Protein AF-A0A7S2PHL8-F1 (afdb_monomer)

Radius of gyration: 80.92 Å; Cα contacts (8 Å, |Δi|>4): 5; chains: 1; bounding box: 149×83×245 Å

Sequence (312 aa):
MTDTSSVRSNSNHSNCSSIRSNGSSKYRRVSSKSSVDESLFGTKKRPSRPNKVKEKPKPSCDPPTKSPPSITTSQLQRIKESALAPVMRNCDEDGNNSTNTKQQHHHHHNVDKVAQARKAHMKQLEIEDIERQRKLGTQSDQAKLDRIRQEAQRQIDENADIVKLLQSCSERASTFAIRDLQLKDKAERERREKDYERTMILSMEINRLQELEAREAEDTKRMQKMINDRKVIEKQIDERAEARLLQEEARDQENREMLERIRMYQLQDEEKARKKKEIAERAREEIIRENEAHIASKKERKLLEKKEDEMM

InterPro domains:
  IPR033253 Cilia- and flagella-associated protein 45 [PTHR15504] (7-312)
  IPR043597 Trichohyalin-plectin-homology domain [PF13868] (156-311)

pLDDT: mean 77.2, std 21.2,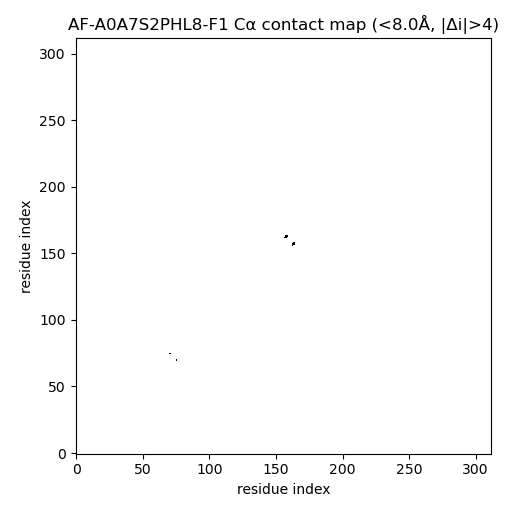 range [32.59, 98.44]

Solvent-accessible surface area (backbone atoms only — not comparable to full-atom values): 19080 Å² total; per-residue (Å²): 137,88,87,82,91,78,90,77,88,84,88,82,83,87,83,90,79,89,77,87,84,82,90,78,91,75,76,81,84,78,77,96,76,80,89,69,74,62,85,81,60,86,72,90,74,82,83,78,87,82,91,80,90,84,86,90,82,89,84,88,89,78,82,89,80,82,74,80,91,77,83,50,74,69,58,55,50,50,54,56,56,66,70,66,69,80,90,81,80,88,84,87,86,80,80,88,81,87,90,74,67,71,66,55,54,56,49,50,53,51,51,49,50,52,51,48,51,50,51,51,50,52,50,50,52,50,51,52,50,53,50,48,51,52,50,55,55,50,50,56,51,48,55,49,51,51,49,52,50,52,51,52,48,49,52,55,54,55,66,34,68,70,44,48,51,50,48,54,50,50,53,49,52,50,52,50,54,52,48,54,49,51,51,50,53,49,53,52,51,54,49,53,49,53,53,50,52,51,54,50,54,50,52,52,49,51,53,51,50,52,52,49,53,53,50,52,54,50,50,51,52,53,51,51,49,52,53,52,53,49,53,52,52,51,51,54,51,50,54,54,49,54,53,49,50,54,51,50,54,50,51,51,50,53,52,50,54,50,51,51,52,51,52,52,49,52,52,52,50,50,51,52,50,49,52,51,48,53,52,52,48,52,52,49,53,49,52,51,50,52,50,51,50,50,51,48,53,52,51,51,51,51,53,49,53,51,55,55,61,75,73,109

Structure (mmCIF, N/CA/C/O backbone):
data_AF-A0A7S2PHL8-F1
#
_entry.id   AF-A0A7S2PHL8-F1
#
loop_
_atom_site.group_PDB
_atom_site.id
_atom_site.type_symbol
_atom_site.label_atom_id
_atom_site.label_alt_id
_atom_site.label_comp_id
_atom_site.label_asym_id
_atom_site.label_entity_id
_atom_site.label_seq_id
_atom_site.pdbx_PDB_ins_code
_atom_site.Cartn_x
_atom_site.Cartn_y
_atom_site.Cartn_z
_atom_site.occupancy
_atom_site.B_iso_or_equiv
_atom_site.auth_seq_id
_atom_site.auth_comp_id
_atom_site.auth_asym_id
_atom_site.auth_atom_id
_atom_site.pdbx_PDB_model_num
ATOM 1 N N . MET A 1 1 ? 64.204 -6.633 -30.750 1.00 42.59 1 MET A N 1
ATOM 2 C CA . MET A 1 1 ? 63.985 -5.343 -30.066 1.00 42.59 1 MET A CA 1
ATOM 3 C C . MET A 1 1 ? 62.482 -5.103 -30.096 1.00 42.59 1 MET A C 1
ATOM 5 O O . MET A 1 1 ? 61.971 -4.720 -31.133 1.00 42.59 1 MET A O 1
ATOM 9 N N . THR A 1 2 ? 61.741 -5.846 -29.269 1.00 41.03 2 THR A N 1
ATOM 10 C CA . THR A 1 2 ? 61.177 -5.396 -27.975 1.00 41.03 2 THR A CA 1
ATOM 11 C C . THR A 1 2 ? 60.257 -4.193 -28.147 1.00 41.03 2 THR A C 1
ATOM 13 O O . THR A 1 2 ? 60.743 -3.075 -28.228 1.00 41.03 2 THR A O 1
ATOM 16 N N . ASP A 1 3 ? 58.948 -4.447 -28.234 1.00 41.97 3 ASP A N 1
ATOM 17 C CA . ASP A 1 3 ? 58.022 -4.025 -27.179 1.00 41.97 3 ASP A CA 1
ATOM 18 C C . ASP A 1 3 ? 56.660 -4.717 -27.333 1.00 41.97 3 ASP A C 1
ATOM 20 O O . ASP A 1 3 ? 55.941 -4.562 -28.316 1.00 41.97 3 ASP A O 1
ATOM 24 N N . THR A 1 4 ? 56.335 -5.533 -26.331 1.00 49.81 4 THR A N 1
ATOM 25 C CA . THR A 1 4 ? 55.048 -6.203 -26.130 1.00 49.81 4 THR A CA 1
ATOM 26 C C . THR A 1 4 ? 54.425 -5.623 -24.864 1.00 49.81 4 THR A C 1
ATOM 28 O O . THR A 1 4 ? 54.867 -5.946 -23.759 1.00 49.81 4 THR A O 1
ATOM 31 N N . SER A 1 5 ? 53.410 -4.769 -24.993 1.00 51.78 5 SER A N 1
ATOM 32 C CA . SER A 1 5 ? 52.632 -4.264 -23.857 1.00 51.78 5 SER A CA 1
ATOM 33 C C . SER A 1 5 ? 51.495 -5.233 -23.528 1.00 51.78 5 SER A C 1
ATOM 35 O O . SER A 1 5 ? 50.513 -5.393 -24.248 1.00 51.78 5 SER A O 1
ATOM 37 N N . SER A 1 6 ? 51.715 -5.931 -22.418 1.00 54.62 6 SER A N 1
ATOM 38 C CA . SER A 1 6 ? 50.907 -7.002 -21.853 1.00 54.62 6 SER A CA 1
ATOM 39 C C . SER A 1 6 ? 49.720 -6.465 -21.049 1.00 54.62 6 SER A C 1
ATOM 41 O O . SER A 1 6 ? 49.856 -5.563 -20.222 1.00 54.62 6 SER A O 1
ATOM 43 N N . VAL A 1 7 ? 48.561 -7.077 -21.285 1.00 51.34 7 VAL A N 1
ATOM 44 C CA . VAL A 1 7 ? 47.322 -6.970 -20.509 1.00 51.34 7 VAL A CA 1
ATOM 45 C C . VAL A 1 7 ? 47.536 -7.591 -19.125 1.00 51.34 7 VAL A C 1
ATOM 47 O O . VAL A 1 7 ? 47.940 -8.749 -19.025 1.00 51.34 7 VAL A O 1
ATOM 50 N N . ARG A 1 8 ? 47.206 -6.868 -18.047 1.00 48.59 8 ARG A N 1
ATOM 51 C CA . ARG A 1 8 ? 47.050 -7.459 -16.708 1.00 48.59 8 ARG A CA 1
ATOM 52 C C . ARG A 1 8 ? 45.800 -6.957 -15.998 1.00 48.59 8 ARG A C 1
ATOM 54 O O . ARG A 1 8 ? 45.753 -5.860 -15.454 1.00 48.59 8 ARG A O 1
ATOM 61 N N . SER A 1 9 ? 44.818 -7.845 -15.980 1.00 47.53 9 SER A N 1
ATOM 62 C CA . SER A 1 9 ? 43.764 -7.979 -14.982 1.00 47.53 9 SER A CA 1
ATOM 63 C C . SER A 1 9 ? 44.384 -8.234 -13.604 1.00 47.53 9 SER A C 1
ATOM 65 O O . SER A 1 9 ? 45.322 -9.023 -13.504 1.00 47.53 9 SER A O 1
ATOM 67 N N . ASN A 1 10 ? 43.840 -7.640 -12.539 1.00 48.12 10 ASN A N 1
ATOM 68 C CA . ASN A 1 10 ? 44.049 -8.155 -11.186 1.00 48.12 10 ASN A CA 1
ATOM 69 C C . ASN A 1 10 ? 42.832 -7.872 -10.295 1.00 48.12 10 ASN A C 1
ATOM 71 O O . ASN A 1 10 ? 42.581 -6.750 -9.866 1.00 48.12 10 ASN A O 1
ATOM 75 N N . SER A 1 11 ? 42.092 -8.942 -10.027 1.00 45.78 11 SER A N 1
ATOM 76 C CA . SER A 1 11 ? 41.156 -9.116 -8.922 1.00 45.78 11 SER A CA 1
ATOM 77 C C . SER A 1 11 ? 41.882 -9.798 -7.758 1.00 45.78 11 SER A C 1
ATOM 79 O O . SER A 1 11 ? 42.581 -10.776 -8.014 1.00 45.78 11 SER A O 1
ATOM 81 N N . ASN A 1 12 ? 41.693 -9.326 -6.517 1.00 45.81 12 ASN A N 1
ATOM 82 C CA . ASN A 1 12 ? 41.564 -10.101 -5.259 1.00 45.81 12 ASN A CA 1
ATOM 83 C C . ASN A 1 12 ? 41.768 -9.179 -4.042 1.00 45.81 12 ASN A C 1
ATOM 85 O O . ASN A 1 12 ? 42.747 -8.448 -3.968 1.00 45.81 12 ASN A O 1
ATOM 89 N N . HIS A 1 13 ? 40.729 -8.981 -3.229 1.00 39.44 13 HIS A N 1
ATOM 90 C CA . HIS A 1 13 ? 40.349 -9.761 -2.035 1.00 39.44 13 HIS A CA 1
ATOM 91 C C . HIS A 1 13 ? 41.183 -9.446 -0.781 1.00 39.44 13 HIS A C 1
ATOM 93 O O . HIS A 1 13 ? 42.359 -9.771 -0.690 1.00 39.44 13 HIS A O 1
ATOM 99 N N . SER A 1 14 ? 40.466 -8.868 0.194 1.00 45.94 14 SER A N 1
ATOM 100 C CA . SER A 1 14 ? 40.566 -9.051 1.649 1.00 45.94 14 SER A CA 1
ATOM 101 C C . SER A 1 14 ? 41.938 -8.971 2.321 1.00 45.94 14 SER A C 1
ATOM 103 O O . SER A 1 14 ? 42.706 -9.925 2.289 1.00 45.94 14 SER A O 1
ATOM 105 N N . ASN A 1 15 ? 42.125 -7.928 3.138 1.00 41.12 15 ASN A N 1
ATOM 106 C CA . ASN A 1 15 ? 42.869 -8.075 4.384 1.00 41.12 15 ASN A CA 1
ATOM 107 C C . ASN A 1 15 ? 42.105 -7.466 5.564 1.00 41.12 15 ASN A C 1
ATOM 109 O O . ASN A 1 15 ? 41.879 -6.263 5.662 1.00 41.12 15 ASN A O 1
ATOM 113 N N . CYS A 1 16 ? 41.706 -8.388 6.435 1.00 41.44 16 CYS A N 1
ATOM 114 C CA . CYS A 1 16 ? 41.329 -8.224 7.824 1.00 41.44 16 CYS A CA 1
ATOM 115 C C . CYS A 1 16 ? 42.520 -7.664 8.614 1.00 41.44 16 CYS A C 1
ATOM 117 O O . CYS A 1 16 ? 43.605 -8.245 8.592 1.00 41.44 16 CYS A O 1
ATOM 119 N N . SER A 1 17 ? 42.310 -6.581 9.359 1.00 44.03 17 SER A N 1
ATOM 120 C CA . SER A 1 17 ? 43.171 -6.218 10.480 1.00 44.03 17 SER A CA 1
ATOM 121 C C . SER A 1 17 ? 42.312 -5.914 11.703 1.00 44.03 17 SER A C 1
ATOM 123 O O . SER A 1 17 ? 41.439 -5.048 11.722 1.00 44.03 17 SER A O 1
ATOM 125 N N . SER A 1 18 ? 42.547 -6.725 12.728 1.00 46.31 18 SER A N 1
ATOM 126 C CA . SER A 1 18 ? 41.959 -6.643 14.051 1.00 46.31 18 SER A CA 1
ATOM 127 C C . SER A 1 18 ? 42.526 -5.460 14.832 1.00 46.31 18 SER A C 1
ATOM 129 O O . SER A 1 18 ? 43.743 -5.370 14.995 1.00 46.31 18 SER A O 1
ATOM 131 N N . ILE A 1 19 ? 41.659 -4.649 15.439 1.00 50.59 19 ILE A N 1
ATOM 132 C CA . ILE A 1 19 ? 42.005 -3.845 16.616 1.00 50.59 19 ILE A CA 1
ATOM 133 C C . ILE A 1 19 ? 40.914 -4.064 17.674 1.00 50.59 19 ILE A C 1
ATOM 135 O O . ILE A 1 19 ? 39.796 -3.565 17.573 1.00 50.59 19 ILE A O 1
ATOM 139 N N . ARG A 1 20 ? 41.261 -4.864 18.690 1.00 45.41 20 ARG A N 1
ATOM 140 C CA . ARG A 1 20 ? 40.745 -4.747 20.069 1.00 45.41 20 ARG A CA 1
ATOM 141 C C . ARG A 1 20 ? 41.306 -3.414 20.610 1.00 45.41 20 ARG A C 1
ATOM 143 O O . ARG A 1 20 ? 42.445 -3.109 20.291 1.00 45.41 20 ARG A O 1
ATOM 150 N N . SER A 1 21 ? 40.644 -2.563 21.387 1.00 46.38 21 SER A N 1
ATOM 151 C CA . SER A 1 21 ? 39.840 -2.792 22.589 1.00 46.38 21 SER A CA 1
ATOM 152 C C . SER A 1 21 ? 39.263 -1.445 23.092 1.00 46.38 21 SER A C 1
ATOM 154 O O . SER A 1 21 ? 39.658 -0.379 22.631 1.00 46.38 21 SER A O 1
ATOM 156 N N . ASN A 1 22 ? 38.406 -1.535 24.118 1.00 41.28 22 ASN A N 1
ATOM 157 C CA . ASN A 1 22 ? 37.991 -0.495 25.075 1.00 41.28 22 ASN A CA 1
ATOM 158 C C . ASN A 1 22 ? 36.754 0.360 24.747 1.00 41.28 22 ASN A C 1
ATOM 160 O O . ASN A 1 22 ? 36.828 1.469 24.240 1.00 41.28 22 ASN A O 1
ATOM 164 N N . GLY A 1 23 ? 35.609 -0.138 25.227 1.00 44.12 23 GLY A N 1
ATOM 165 C CA . GLY A 1 23 ? 34.907 0.520 26.333 1.00 44.12 23 GLY A CA 1
ATOM 166 C C . GLY A 1 23 ? 34.240 1.864 26.046 1.00 44.12 23 GLY A C 1
ATOM 167 O O . GLY A 1 23 ? 34.872 2.906 26.136 1.00 44.12 23 GLY A O 1
ATOM 168 N N . SER A 1 24 ? 32.921 1.824 25.854 1.00 52.22 24 SER A N 1
ATOM 169 C CA . SER A 1 24 ? 31.923 2.761 26.405 1.00 52.22 24 SER A CA 1
ATOM 170 C C . SER A 1 24 ? 30.734 2.804 25.453 1.00 52.22 24 SER A C 1
ATOM 172 O O . SER A 1 24 ? 30.706 3.532 24.462 1.00 52.22 24 SER A O 1
ATOM 174 N N . SER A 1 25 ? 29.741 1.979 25.772 1.00 51.03 25 SER A N 1
ATOM 175 C CA . SER A 1 25 ? 28.408 1.990 25.181 1.00 51.03 25 SER A CA 1
ATOM 176 C C . SER A 1 25 ? 27.728 3.341 25.447 1.00 51.03 25 SER A C 1
ATOM 178 O O . SER A 1 25 ? 26.965 3.492 26.401 1.00 51.03 25 SER A O 1
ATOM 180 N N . LYS A 1 26 ? 28.005 4.343 24.609 1.00 49.53 26 LYS A N 1
ATOM 181 C CA . LYS A 1 26 ? 27.254 5.602 24.562 1.00 49.53 26 LYS A CA 1
ATOM 182 C C . LYS A 1 26 ? 26.027 5.410 23.678 1.00 49.53 26 LYS A C 1
ATOM 184 O O . LYS A 1 26 ? 26.041 5.731 22.493 1.00 49.53 26 LYS A O 1
ATOM 189 N N . TYR A 1 27 ? 24.947 4.910 24.274 1.00 57.25 27 TYR A N 1
ATOM 190 C CA . TYR A 1 27 ? 23.620 5.096 23.697 1.00 57.25 27 TYR A CA 1
ATOM 191 C C . TYR A 1 27 ? 23.355 6.597 23.555 1.00 57.25 27 TYR A C 1
ATOM 193 O O . TYR A 1 27 ? 23.462 7.368 24.512 1.00 57.25 27 TYR A O 1
ATOM 201 N N . ARG A 1 28 ? 23.025 7.011 22.331 1.00 54.47 28 ARG A N 1
ATOM 202 C CA . ARG A 1 28 ? 22.562 8.359 22.008 1.00 54.47 28 ARG A CA 1
ATOM 203 C C . ARG A 1 28 ? 21.251 8.590 22.761 1.00 54.47 28 ARG A C 1
ATOM 205 O O . ARG A 1 28 ? 20.246 7.952 22.473 1.00 54.47 28 ARG A O 1
ATOM 212 N N . ARG A 1 29 ? 21.276 9.473 23.759 1.00 57.59 29 ARG A N 1
ATOM 213 C CA . ARG A 1 29 ? 20.113 9.839 24.575 1.00 57.59 29 ARG A CA 1
ATOM 214 C C . ARG A 1 29 ? 19.139 10.642 23.707 1.00 57.59 29 ARG A C 1
ATOM 216 O O . ARG A 1 29 ? 19.362 11.825 23.463 1.00 57.59 29 ARG A O 1
ATOM 223 N N . VAL A 1 30 ? 18.096 9.993 23.196 1.00 54.03 30 VAL A N 1
ATOM 224 C CA . VAL A 1 30 ? 17.038 10.649 22.419 1.00 54.03 30 VAL A CA 1
ATOM 225 C C . VAL A 1 30 ? 15.982 11.161 23.401 1.00 54.03 30 VAL A C 1
ATOM 227 O O . VAL A 1 30 ? 15.203 10.382 23.933 1.00 54.03 30 VAL A O 1
ATOM 230 N N . SER A 1 31 ? 15.976 12.475 23.642 1.00 54.25 31 SER A N 1
ATOM 231 C CA . SER A 1 31 ? 14.964 13.239 24.398 1.00 54.25 31 SER A CA 1
ATOM 232 C C . SER A 1 31 ? 14.830 12.946 25.910 1.00 54.25 31 SER A C 1
ATOM 234 O O . SER A 1 31 ? 14.692 11.816 26.359 1.00 54.25 31 SER A O 1
ATOM 236 N N . SER A 1 32 ? 14.857 14.001 26.732 1.00 54.91 32 SER A N 1
ATOM 237 C CA . SER A 1 32 ? 14.669 13.954 28.196 1.00 54.91 32 SER A CA 1
ATOM 238 C C . SER A 1 32 ? 13.283 14.433 28.645 1.00 54.91 32 SER A C 1
ATOM 240 O O . SER A 1 32 ? 13.102 14.813 29.800 1.00 54.91 32 SER A O 1
ATOM 242 N N . LYS A 1 33 ? 12.306 14.463 27.734 1.00 56.94 33 LYS A N 1
ATOM 243 C CA . LYS A 1 33 ? 10.944 14.934 28.006 1.00 56.94 33 LYS A CA 1
ATOM 244 C C . LYS A 1 33 ? 9.931 13.987 27.373 1.00 56.94 33 LYS A C 1
ATOM 246 O O . LYS A 1 33 ? 9.331 14.298 26.354 1.00 56.94 33 LYS A O 1
ATOM 251 N N . SER A 1 34 ? 9.760 12.820 27.981 1.00 54.62 34 SER A N 1
ATOM 252 C CA . SER A 1 34 ? 8.577 11.996 27.766 1.00 54.62 34 SER A CA 1
ATOM 253 C C . SER A 1 34 ? 7.469 12.530 28.679 1.00 54.62 34 SER A C 1
ATOM 255 O O . SER A 1 34 ? 7.474 12.249 29.877 1.00 54.62 34 SER A O 1
ATOM 257 N N . SER A 1 35 ? 6.543 13.337 28.152 1.00 55.69 35 SER A N 1
ATOM 258 C CA . SER A 1 35 ? 5.272 13.588 28.841 1.00 55.69 35 SER A CA 1
ATOM 259 C C . SER A 1 35 ? 4.396 12.351 28.656 1.00 55.69 35 SER A C 1
ATOM 261 O O . SER A 1 35 ? 3.590 12.269 27.732 1.00 55.69 35 SER A O 1
ATOM 263 N N . VAL A 1 36 ? 4.633 11.346 29.490 1.00 59.94 36 VAL A N 1
ATOM 264 C CA . VAL A 1 36 ? 3.709 10.227 29.653 1.00 59.94 36 VAL A CA 1
ATOM 265 C C . VAL A 1 36 ? 2.717 10.659 30.723 1.00 59.94 36 VAL A C 1
ATOM 267 O O . VAL A 1 36 ? 3.117 11.053 31.817 1.00 59.94 36 VAL A O 1
ATOM 270 N N . ASP A 1 37 ? 1.437 10.655 30.373 1.00 52.75 37 ASP A N 1
ATOM 271 C CA . ASP A 1 37 ? 0.344 10.937 31.294 1.00 52.75 37 ASP A CA 1
ATOM 272 C C . ASP A 1 37 ? 0.232 9.790 32.312 1.00 52.75 37 ASP A C 1
ATOM 274 O O . ASP A 1 37 ? -0.317 8.723 32.030 1.00 52.75 37 ASP A O 1
ATOM 278 N N . GLU A 1 38 ? 0.805 9.988 33.502 1.00 62.25 38 GLU A N 1
ATOM 279 C CA . GLU A 1 38 ? 0.728 9.024 34.607 1.00 62.25 38 GLU A CA 1
ATOM 280 C C . GLU A 1 38 ? -0.665 8.967 35.266 1.00 62.25 38 GLU A C 1
ATOM 282 O O . GLU A 1 38 ? -0.876 8.165 36.176 1.00 62.25 38 GLU A O 1
ATOM 287 N N . SER A 1 39 ? -1.652 9.740 34.790 1.00 63.06 39 SER A N 1
ATOM 288 C CA . SER A 1 39 ? -3.046 9.626 35.245 1.00 63.06 39 SER A CA 1
ATOM 289 C C . SER A 1 39 ? -3.681 8.281 34.847 1.00 63.06 39 SER A C 1
ATOM 291 O O . SER A 1 39 ? -4.655 7.842 35.460 1.00 63.06 39 SER A O 1
ATOM 293 N N . LEU A 1 40 ? -3.096 7.571 33.870 1.00 57.56 40 LEU A N 1
ATOM 294 C CA . LEU A 1 40 ? -3.613 6.291 33.371 1.00 57.56 40 LEU A CA 1
ATOM 295 C C . LEU A 1 40 ? -3.136 5.062 34.170 1.00 57.56 40 LEU A C 1
ATOM 297 O O . LEU A 1 40 ? -3.778 4.014 34.134 1.00 57.56 40 LEU A O 1
ATOM 301 N N . PHE A 1 41 ? -2.041 5.177 34.929 1.00 56.53 41 PHE A N 1
ATOM 302 C CA . PHE A 1 41 ? -1.483 4.082 35.727 1.00 56.53 41 PHE A CA 1
ATOM 303 C C . PHE A 1 41 ? -1.436 4.495 37.193 1.00 56.53 41 PHE A C 1
ATOM 305 O O . PHE A 1 41 ? -0.422 4.965 37.701 1.00 56.53 41 PHE A O 1
ATOM 312 N N . GLY A 1 42 ? -2.574 4.332 37.870 1.00 57.88 42 GLY A N 1
ATOM 313 C CA . GLY A 1 42 ? -2.785 4.749 39.252 1.00 57.88 42 GLY A CA 1
ATOM 314 C C . GLY A 1 42 ? -1.704 4.257 40.218 1.00 57.88 42 GLY A C 1
ATOM 315 O O . GLY A 1 42 ? -1.810 3.173 40.790 1.00 57.88 42 GLY A O 1
ATOM 316 N N . THR A 1 43 ? -0.705 5.100 40.482 1.00 48.56 43 THR A N 1
ATOM 317 C CA . THR A 1 43 ? 0.242 4.909 41.580 1.00 48.56 43 THR A CA 1
ATOM 318 C C . THR A 1 43 ? -0.087 5.891 42.702 1.00 48.56 43 THR A C 1
ATOM 320 O O . THR A 1 43 ? 0.169 7.091 42.654 1.00 48.56 43 THR A O 1
ATOM 323 N N . LYS A 1 44 ? -0.711 5.363 43.760 1.00 54.78 44 LYS A N 1
ATOM 324 C CA . LYS A 1 44 ? -0.994 6.097 44.997 1.00 54.78 44 LYS A CA 1
ATOM 325 C C . LYS A 1 44 ? 0.319 6.365 45.738 1.00 54.78 44 LYS A C 1
ATOM 327 O O . LYS A 1 44 ? 0.742 5.550 46.557 1.00 54.78 44 LYS A O 1
ATOM 332 N N . LYS A 1 45 ? 0.960 7.510 45.497 1.00 49.06 45 LYS A N 1
ATOM 333 C CA . LYS A 1 45 ? 2.013 8.023 46.388 1.00 49.06 45 LYS A CA 1
ATOM 334 C C . LYS A 1 45 ? 1.406 8.990 47.405 1.00 49.06 45 LYS A C 1
ATOM 336 O O . LYS A 1 45 ? 0.882 10.042 47.059 1.00 49.06 45 LYS A O 1
ATOM 341 N N . ARG A 1 46 ? 1.468 8.593 48.682 1.00 57.22 46 ARG A N 1
ATOM 342 C CA . ARG A 1 46 ? 1.147 9.422 49.856 1.00 57.22 46 ARG A CA 1
ATOM 343 C C . ARG A 1 46 ? 1.992 10.706 49.840 1.00 57.22 46 ARG A C 1
ATOM 345 O O . ARG A 1 46 ? 3.213 10.588 49.743 1.00 57.22 46 ARG A O 1
ATOM 352 N N . PRO A 1 47 ? 1.409 11.900 50.028 1.00 49.62 47 PRO A N 1
ATOM 353 C CA . PRO A 1 47 ? 2.205 13.100 50.234 1.00 49.62 47 PRO A CA 1
ATOM 354 C C . PRO A 1 47 ? 2.680 13.197 51.690 1.00 49.62 47 PRO A C 1
ATOM 356 O O . PRO A 1 47 ? 1.890 13.186 52.638 1.00 49.62 47 PRO A O 1
ATOM 359 N N . SER A 1 48 ? 3.998 13.303 51.857 1.00 46.38 48 SER A N 1
ATOM 360 C CA . SER A 1 48 ? 4.644 13.754 53.087 1.00 46.38 48 SER A CA 1
ATOM 361 C C . SER A 1 48 ? 4.387 15.248 53.298 1.00 46.38 48 SER A C 1
ATOM 363 O O . SER A 1 48 ? 4.527 16.048 52.374 1.00 46.38 48 SER A O 1
ATOM 365 N N . ARG A 1 49 ? 4.046 15.615 54.535 1.00 51.03 49 ARG A N 1
ATOM 366 C CA . ARG A 1 49 ? 3.879 16.996 55.014 1.00 51.03 49 ARG A CA 1
ATOM 367 C C . ARG A 1 49 ? 5.092 17.887 54.706 1.00 51.03 49 ARG A C 1
ATOM 369 O O . ARG A 1 49 ? 6.224 17.421 54.824 1.00 51.03 49 ARG A O 1
ATOM 376 N N . PRO A 1 50 ? 4.856 19.199 54.543 1.00 50.53 50 PRO A N 1
ATOM 377 C CA . PRO A 1 50 ? 5.674 20.157 55.284 1.00 50.53 50 PRO A CA 1
ATOM 378 C C . PRO A 1 50 ? 4.848 21.250 55.987 1.00 50.53 50 PRO A C 1
ATOM 380 O O . PRO A 1 50 ? 3.879 21.786 55.456 1.00 50.53 50 PRO A O 1
ATOM 383 N N . ASN A 1 51 ? 5.279 21.592 57.204 1.00 48.56 51 ASN A N 1
ATOM 384 C CA . ASN A 1 51 ? 4.838 22.758 57.974 1.00 48.56 51 ASN A CA 1
ATOM 385 C C . ASN A 1 51 ? 5.523 24.034 57.450 1.00 48.56 51 ASN A C 1
ATOM 387 O O . ASN A 1 51 ? 6.752 24.080 57.465 1.00 48.56 51 ASN A O 1
ATOM 391 N N . LYS A 1 52 ? 4.763 25.101 57.146 1.00 44.91 52 LYS A N 1
ATOM 392 C CA . LYS A 1 52 ? 5.057 26.472 57.625 1.00 44.91 52 LYS A CA 1
ATOM 393 C C . LYS A 1 52 ? 3.932 27.482 57.328 1.00 44.91 52 LYS A C 1
ATOM 395 O O . LYS A 1 52 ? 3.624 27.796 56.189 1.00 44.91 52 LYS A O 1
ATOM 400 N N . VAL A 1 53 ? 3.379 27.974 58.435 1.00 47.97 53 VAL A N 1
ATOM 401 C CA . VAL A 1 53 ? 2.728 29.258 58.758 1.00 47.97 53 VAL A CA 1
ATOM 402 C C . VAL A 1 53 ? 2.842 30.402 57.727 1.00 47.97 53 VAL A C 1
ATOM 404 O O . VAL A 1 53 ? 3.956 30.836 57.437 1.00 47.97 53 VAL A O 1
ATOM 407 N N . LYS A 1 54 ? 1.691 30.986 57.331 1.00 42.84 54 LYS A N 1
ATOM 408 C CA . LYS A 1 54 ? 1.385 32.442 57.383 1.00 42.84 54 LYS A CA 1
ATOM 409 C C . LYS A 1 54 ? -0.093 32.768 57.043 1.00 42.84 54 LYS A C 1
ATOM 411 O O . LYS A 1 54 ? -0.576 32.508 55.953 1.00 42.84 54 LYS A O 1
ATOM 416 N N . GLU A 1 55 ? -0.759 33.295 58.068 1.00 40.00 55 GLU A N 1
ATOM 417 C CA . GLU A 1 55 ? -1.913 34.209 58.216 1.00 40.00 55 GLU A CA 1
ATOM 418 C C . GLU A 1 55 ? -2.856 34.660 57.056 1.00 40.00 55 GLU A C 1
ATOM 420 O O . GLU A 1 55 ? -2.433 35.356 56.142 1.00 40.00 55 GLU A O 1
ATOM 425 N N . LYS A 1 56 ? -4.174 34.461 57.335 1.00 41.84 56 LYS A N 1
ATOM 426 C CA . LYS A 1 56 ? -5.401 35.312 57.135 1.00 41.84 56 LYS A CA 1
ATOM 427 C C . LYS A 1 56 ? -6.040 35.468 55.720 1.00 41.84 56 LYS A C 1
ATOM 429 O O . LYS A 1 56 ? -5.317 35.485 54.738 1.00 41.84 56 LYS A O 1
ATOM 434 N N . PRO A 1 57 ? -7.361 35.795 55.596 1.00 46.31 57 PRO A N 1
ATOM 435 C CA . PRO A 1 57 ? -8.557 35.223 56.261 1.00 46.31 57 PRO A CA 1
ATOM 436 C C . PRO A 1 57 ? -9.811 35.005 55.335 1.00 46.31 57 PRO A C 1
ATOM 438 O O . PRO A 1 57 ? -10.063 35.818 54.459 1.00 46.31 57 PRO A O 1
ATOM 441 N N . LYS A 1 58 ? -10.683 34.027 55.692 1.00 40.56 58 LYS A N 1
ATOM 442 C CA . LYS A 1 58 ? -12.176 33.942 55.497 1.00 40.56 58 LYS A CA 1
ATOM 443 C C . LYS A 1 58 ? -12.759 33.840 54.050 1.00 40.56 58 LYS A C 1
ATOM 445 O O . LYS A 1 58 ? -12.122 34.343 53.138 1.00 40.56 58 LYS A O 1
ATOM 450 N N . PRO A 1 59 ? -13.955 33.220 53.807 1.00 43.03 59 PRO A N 1
ATOM 451 C CA . PRO A 1 59 ? -15.137 33.162 54.682 1.00 43.03 59 PRO A CA 1
ATOM 452 C C . PRO A 1 59 ? -15.822 31.796 54.927 1.00 43.03 59 PRO A C 1
ATOM 454 O O . PRO A 1 59 ? -15.797 30.863 54.135 1.00 43.03 59 PRO A O 1
ATOM 457 N N . SER A 1 60 ? -16.474 31.792 56.088 1.00 36.06 60 SER A N 1
ATOM 458 C CA . SER A 1 60 ? -17.500 30.920 56.672 1.00 36.06 60 SER A CA 1
ATOM 459 C C . SER A 1 60 ? -18.509 30.234 55.742 1.00 36.06 60 SER A C 1
ATOM 461 O O . SER A 1 60 ? -19.163 30.900 54.939 1.00 36.06 60 SER A O 1
ATOM 463 N N . CYS A 1 61 ? -18.798 28.966 56.048 1.00 38.50 61 CYS A N 1
ATOM 464 C CA . CYS A 1 61 ? -20.143 28.400 55.938 1.00 38.50 61 CYS A CA 1
ATOM 465 C C . CYS A 1 61 ? -20.304 27.256 56.956 1.00 38.50 61 CYS A C 1
ATOM 467 O O . CYS A 1 61 ? -20.005 26.112 56.647 1.00 38.50 61 CYS A O 1
ATOM 469 N N . ASP A 1 62 ? -20.754 27.590 58.167 1.00 42.22 62 ASP A N 1
ATOM 470 C CA . ASP A 1 62 ? -21.306 26.632 59.132 1.00 42.22 62 ASP A CA 1
ATOM 471 C C . ASP A 1 62 ? -22.655 27.176 59.646 1.00 42.22 62 ASP A C 1
ATOM 473 O O . ASP A 1 62 ? -22.814 28.397 59.772 1.00 42.22 62 ASP A O 1
ATOM 477 N N . PRO A 1 63 ? -23.648 26.303 59.896 1.00 51.12 63 PRO A N 1
ATOM 478 C CA . PRO A 1 63 ? -25.029 26.688 60.185 1.00 51.12 63 PRO A CA 1
ATOM 479 C C . PRO A 1 63 ? -25.216 27.270 61.601 1.00 51.12 63 PRO A C 1
ATOM 481 O O . PRO A 1 63 ? -24.493 26.904 62.529 1.00 51.12 63 PRO A O 1
ATOM 484 N N . PRO A 1 64 ? -26.217 28.148 61.815 1.00 48.00 64 PRO A N 1
ATOM 485 C CA . PRO A 1 64 ? -26.429 28.814 63.097 1.00 48.00 64 PRO A CA 1
ATOM 486 C C . PRO A 1 64 ? -27.042 27.867 64.140 1.00 48.00 64 PRO A C 1
ATOM 488 O O . PRO A 1 64 ? -28.250 27.626 64.156 1.00 48.00 64 PRO A O 1
ATOM 491 N N . THR A 1 65 ? -26.227 27.388 65.077 1.00 48.91 65 THR A N 1
ATOM 492 C CA . THR A 1 65 ? -26.702 26.829 66.347 1.00 48.91 65 THR A CA 1
ATOM 493 C C . THR A 1 65 ? -27.059 27.976 67.294 1.00 48.91 65 THR A C 1
ATOM 495 O O . THR A 1 65 ? -26.206 28.628 67.890 1.00 48.91 65 THR A O 1
ATOM 498 N N . LYS A 1 66 ? -28.359 28.259 67.421 1.00 53.97 66 LYS A N 1
ATOM 499 C CA . LYS A 1 66 ? -28.892 29.159 68.452 1.00 53.97 66 LYS A CA 1
ATOM 500 C C . LYS A 1 66 ? -28.690 28.504 69.822 1.00 53.97 66 LYS A C 1
ATOM 502 O O . LYS A 1 66 ? -29.367 27.528 70.136 1.00 53.97 66 LYS A O 1
ATOM 507 N N . SER A 1 67 ? -27.771 29.020 70.632 1.00 59.31 67 SER A N 1
ATOM 508 C CA . SER A 1 67 ? -27.707 28.691 72.058 1.00 59.31 67 SER A CA 1
ATOM 509 C C . SER A 1 67 ? -28.885 29.349 72.801 1.00 59.31 67 SER A C 1
ATOM 511 O O . SER A 1 67 ? -29.276 30.468 72.459 1.00 59.31 67 SER A O 1
ATOM 513 N N . PRO A 1 68 ? -29.498 28.672 73.792 1.00 63.25 68 PRO A N 1
ATOM 514 C CA . PRO A 1 68 ? -30.582 29.248 74.584 1.00 63.25 68 PRO A CA 1
ATOM 515 C C . PRO A 1 68 ? -30.066 30.403 75.465 1.00 63.25 68 PRO A C 1
ATOM 517 O O . PRO A 1 68 ? -28.912 30.372 75.897 1.00 63.25 68 PRO A O 1
ATOM 520 N N . PRO A 1 69 ? -30.893 31.424 75.756 1.00 62.16 69 PRO A N 1
ATOM 521 C CA . PRO A 1 69 ? -30.472 32.580 76.541 1.00 62.16 69 PRO A CA 1
ATOM 522 C C . PRO A 1 69 ? -30.172 32.177 77.993 1.00 62.16 69 PRO A C 1
ATOM 524 O O . PRO A 1 69 ? -31.077 31.859 78.761 1.00 62.16 69 PRO A O 1
ATOM 527 N N . SER A 1 70 ? -28.895 32.201 78.382 1.00 67.56 70 SER A N 1
ATOM 528 C CA . SER A 1 70 ? -28.469 32.014 79.772 1.00 67.56 70 SER A CA 1
ATOM 529 C C . SER A 1 70 ? -28.442 33.362 80.500 1.00 67.56 70 SER A C 1
ATOM 531 O O . SER A 1 70 ? -27.619 34.222 80.179 1.00 67.56 70 SER A O 1
ATOM 533 N N . ILE A 1 71 ? -29.326 33.548 81.482 1.00 73.69 71 ILE A N 1
ATOM 534 C CA . ILE A 1 71 ? -29.335 34.722 82.369 1.00 73.69 71 ILE A CA 1
ATOM 535 C C . ILE A 1 71 ? -28.142 34.613 83.326 1.00 73.69 71 ILE A C 1
ATOM 537 O O . ILE A 1 71 ? -27.994 33.618 84.034 1.00 73.69 71 ILE A O 1
ATOM 541 N N . THR A 1 72 ? -27.282 35.629 83.350 1.00 78.75 72 THR A N 1
ATOM 542 C CA . THR A 1 72 ? -26.132 35.689 84.262 1.00 78.75 72 THR A CA 1
ATOM 543 C C . THR A 1 72 ? -26.573 36.057 85.682 1.00 78.75 72 THR A C 1
ATOM 545 O O . THR A 1 72 ? -27.569 36.752 85.888 1.00 78.75 72 THR A O 1
ATOM 548 N N . THR A 1 73 ? -25.827 35.610 86.696 1.00 76.12 73 THR A N 1
ATOM 549 C CA . THR A 1 73 ? -26.147 35.833 88.122 1.00 76.12 73 THR A CA 1
ATOM 550 C C . THR A 1 73 ? -26.327 37.313 88.480 1.00 76.12 73 THR A C 1
ATOM 552 O O . THR A 1 73 ? -27.166 37.647 89.315 1.00 76.12 73 THR A O 1
ATOM 555 N N . SER A 1 74 ? -25.625 38.210 87.783 1.00 80.00 74 SER A N 1
ATOM 556 C CA . SER A 1 74 ? -25.754 39.664 87.929 1.00 80.00 74 SER A CA 1
ATOM 557 C C . SER A 1 74 ? -27.072 40.225 87.377 1.00 80.00 74 SER A C 1
ATOM 559 O O . SER A 1 74 ? -27.634 41.157 87.951 1.00 80.00 74 SER A O 1
ATOM 561 N N . GLN A 1 75 ? -27.616 39.651 86.299 1.00 76.56 75 GLN A N 1
ATOM 562 C CA . GLN A 1 75 ? -28.945 40.013 85.795 1.00 76.56 75 GLN A CA 1
ATOM 563 C C . GLN A 1 75 ? -30.047 39.524 86.738 1.00 76.56 75 GLN A C 1
ATOM 565 O O . GLN A 1 75 ? -31.033 40.225 86.949 1.00 76.56 75 GLN A O 1
ATOM 570 N N . LEU A 1 76 ? -29.849 38.363 87.364 1.00 77.31 76 LEU A N 1
ATOM 571 C CA . LEU A 1 76 ? -30.790 37.801 88.329 1.00 77.31 76 LEU A CA 1
ATOM 572 C C . LEU A 1 76 ? -30.845 38.635 89.623 1.00 77.31 76 LEU A C 1
ATOM 574 O O . LEU A 1 76 ? -31.931 38.880 90.145 1.00 77.31 76 LEU A O 1
ATOM 578 N N . GLN A 1 77 ? -29.704 39.152 90.094 1.00 77.62 77 GLN A N 1
ATOM 579 C CA . GLN A 1 77 ? -29.654 40.106 91.212 1.00 77.62 77 GLN A CA 1
ATOM 580 C C . GLN A 1 77 ? -30.309 41.448 90.869 1.00 77.62 77 GLN A C 1
ATOM 582 O O . GLN A 1 77 ? -31.128 41.926 91.648 1.00 77.62 77 GLN A O 1
ATOM 587 N N . ARG A 1 78 ? -30.068 41.997 89.669 1.00 77.88 78 ARG A N 1
ATOM 588 C CA . ARG A 1 78 ? -30.718 43.239 89.216 1.00 77.88 78 ARG A CA 1
ATOM 589 C C . ARG A 1 78 ? -32.244 43.122 89.178 1.00 77.88 78 ARG A C 1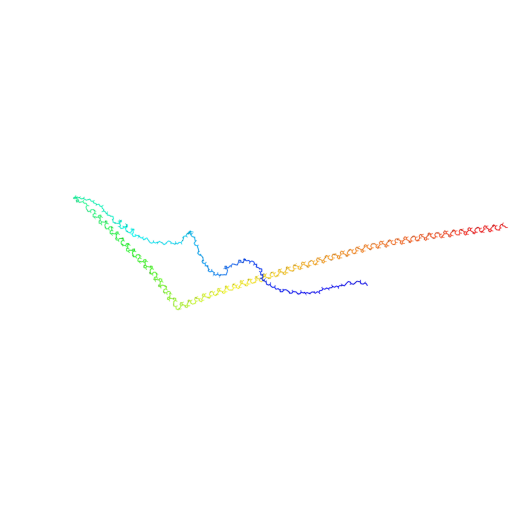
ATOM 591 O O . ARG A 1 78 ? -32.935 44.038 89.610 1.00 77.88 78 ARG A O 1
ATOM 598 N N . ILE A 1 79 ? -32.771 41.997 88.688 1.00 74.81 79 ILE A N 1
ATOM 599 C CA . ILE A 1 79 ? -34.222 41.748 88.648 1.00 74.81 79 ILE A CA 1
ATOM 600 C C . ILE A 1 79 ? -34.792 41.659 90.072 1.00 74.81 79 ILE A C 1
ATOM 602 O O . ILE A 1 79 ? -35.865 42.198 90.349 1.00 74.81 79 ILE A O 1
ATOM 606 N N . LYS A 1 80 ? -34.048 41.037 90.994 1.00 76.81 80 LYS A N 1
ATOM 607 C CA . LYS A 1 80 ? -34.437 40.889 92.401 1.00 76.81 80 LYS A CA 1
ATOM 608 C C . LYS A 1 80 ? -34.451 42.229 93.146 1.00 76.81 80 LYS A C 1
ATOM 610 O O . LYS A 1 80 ? -35.367 42.476 93.921 1.00 76.81 80 LYS A O 1
ATOM 615 N N . GLU A 1 81 ? -33.491 43.105 92.864 1.00 71.19 81 GLU A N 1
ATOM 616 C CA . GLU A 1 81 ? -33.429 44.470 93.403 1.00 71.19 81 GLU A CA 1
ATOM 617 C C . GLU A 1 81 ? -34.508 45.378 92.790 1.00 71.19 81 GLU A C 1
ATOM 619 O O . GLU A 1 81 ? -35.131 46.155 93.507 1.00 71.19 81 GLU A O 1
ATOM 624 N N . SER A 1 82 ? -34.826 45.226 91.497 1.00 66.00 82 SER A N 1
ATOM 625 C CA . SER A 1 82 ? -35.903 45.998 90.852 1.00 66.00 82 SER A CA 1
ATOM 626 C C . SER A 1 82 ? -37.317 45.594 91.288 1.00 66.00 82 SER A C 1
ATOM 628 O O . SER A 1 82 ? -38.244 46.388 91.162 1.00 66.00 82 SER A O 1
ATOM 630 N N . ALA A 1 83 ? -37.494 44.375 91.808 1.00 62.50 83 ALA A N 1
ATOM 631 C CA . ALA A 1 83 ? -38.774 43.898 92.336 1.00 62.50 83 ALA A CA 1
ATOM 632 C C . ALA A 1 83 ? -39.024 44.325 93.798 1.00 62.50 83 ALA A C 1
ATOM 634 O O . ALA A 1 83 ? -40.145 44.204 94.286 1.00 62.50 83 ALA A O 1
ATOM 635 N N . LEU A 1 84 ? -37.999 44.840 94.489 1.00 53.97 84 LEU A N 1
ATOM 636 C CA . LEU A 1 84 ? -38.052 45.326 95.872 1.00 53.97 84 LEU A CA 1
ATOM 637 C C . LEU A 1 84 ? -38.011 46.866 95.919 1.00 53.97 84 LEU A C 1
ATOM 639 O O . LEU A 1 84 ? -37.279 47.455 96.710 1.00 53.97 84 LEU A O 1
ATOM 643 N N . ALA A 1 85 ? -38.794 47.532 95.065 1.00 42.34 85 ALA A N 1
ATOM 644 C CA . ALA A 1 85 ? -39.017 48.974 95.154 1.00 42.34 85 ALA A CA 1
ATOM 645 C C . ALA A 1 85 ? -40.212 49.266 96.095 1.00 42.34 85 ALA A C 1
ATOM 647 O O . ALA A 1 85 ? -41.328 48.825 95.804 1.00 42.34 85 ALA A O 1
ATOM 648 N N . PRO A 1 86 ? -40.015 49.987 97.216 1.00 49.66 86 PRO A N 1
ATOM 649 C CA . PRO A 1 86 ? -41.059 50.244 98.206 1.00 49.66 86 PRO A CA 1
ATOM 650 C C . PRO A 1 86 ? -42.047 51.310 97.723 1.00 49.66 86 PRO A C 1
ATOM 652 O O . PRO A 1 86 ? -41.652 52.416 97.350 1.00 49.66 86 PRO A O 1
ATOM 655 N N . VAL A 1 87 ? -43.345 51.018 97.820 1.00 41.31 87 VAL A N 1
ATOM 656 C CA . VAL A 1 87 ? -44.397 52.043 97.831 1.00 41.31 87 VAL A CA 1
ATOM 657 C C . VAL A 1 87 ? -44.288 52.788 99.163 1.00 41.31 87 VAL A C 1
ATOM 659 O O . VAL A 1 87 ? -44.861 52.393 100.171 1.00 41.31 87 VAL A O 1
ATOM 662 N N . MET A 1 88 ? -43.484 53.848 99.166 1.00 41.03 88 MET A N 1
ATOM 663 C CA . MET A 1 88 ? -43.480 54.886 100.192 1.00 41.03 88 MET A CA 1
ATOM 664 C C . MET A 1 88 ? -44.550 55.922 99.842 1.00 41.03 88 MET A C 1
ATOM 666 O O . MET A 1 88 ? -44.425 56.602 98.824 1.00 41.03 88 MET A O 1
ATOM 670 N N . ARG A 1 89 ? -45.558 56.086 100.704 1.00 39.12 89 ARG A N 1
ATOM 671 C CA . ARG A 1 89 ? -46.212 57.379 100.956 1.00 39.12 89 ARG A CA 1
ATOM 672 C C . ARG A 1 89 ? -46.798 57.401 102.368 1.00 39.12 89 ARG A C 1
ATOM 674 O O . ARG A 1 89 ? -47.755 56.698 102.666 1.00 39.12 89 ARG A O 1
ATOM 681 N N . ASN A 1 90 ? -46.161 58.228 103.191 1.00 35.84 90 ASN A N 1
ATOM 682 C CA . ASN A 1 90 ? -46.636 58.767 104.462 1.00 35.84 90 ASN A CA 1
ATOM 683 C C . ASN A 1 90 ? -47.827 59.719 104.239 1.00 35.84 90 ASN A C 1
ATOM 685 O O . ASN A 1 90 ? -47.998 60.188 103.109 1.00 35.84 90 ASN A O 1
ATOM 689 N N . CYS A 1 91 ? -48.567 60.006 105.320 1.00 33.75 91 CYS A N 1
ATOM 690 C CA . CYS A 1 91 ? -49.195 61.283 105.738 1.00 33.75 91 CYS A CA 1
ATOM 691 C C . CYS A 1 91 ? -50.518 61.003 106.489 1.00 33.75 91 CYS A C 1
ATOM 693 O O . CYS A 1 91 ? -51.563 60.840 105.867 1.00 33.75 91 CYS A O 1
ATOM 695 N N . ASP A 1 92 ? -50.407 60.841 107.807 1.00 32.59 92 ASP A N 1
ATOM 696 C CA . ASP A 1 92 ? -51.013 61.668 108.863 1.00 32.59 92 ASP A CA 1
ATOM 697 C C . ASP A 1 92 ? -52.498 62.107 108.836 1.00 32.59 92 ASP A C 1
ATOM 699 O O . ASP A 1 92 ? -52.983 62.756 107.915 1.00 32.59 92 ASP A O 1
ATOM 703 N N . GLU A 1 93 ? -53.097 61.816 109.998 1.00 36.75 93 GLU A N 1
ATOM 704 C CA . GLU A 1 93 ? -54.091 62.529 110.820 1.00 36.75 93 GLU A CA 1
ATOM 705 C C . GLU A 1 93 ? -55.579 62.684 110.434 1.00 36.75 93 GLU A C 1
ATOM 707 O O . GLU A 1 93 ? -55.980 63.070 109.343 1.00 36.75 93 GLU A O 1
ATOM 712 N N . ASP A 1 94 ? -56.360 62.431 111.493 1.00 34.69 94 ASP A N 1
ATOM 713 C CA . ASP A 1 94 ? -57.672 62.948 111.866 1.00 34.69 94 ASP A CA 1
ATOM 714 C C . ASP A 1 94 ? -58.953 62.514 111.137 1.00 34.69 94 ASP A C 1
ATOM 716 O O . ASP A 1 94 ? -59.268 62.881 110.013 1.00 34.69 94 ASP A O 1
ATOM 720 N N . GLY A 1 95 ? -59.786 61.817 111.920 1.00 35.28 95 GLY A N 1
ATOM 721 C CA . GLY A 1 95 ? -61.099 6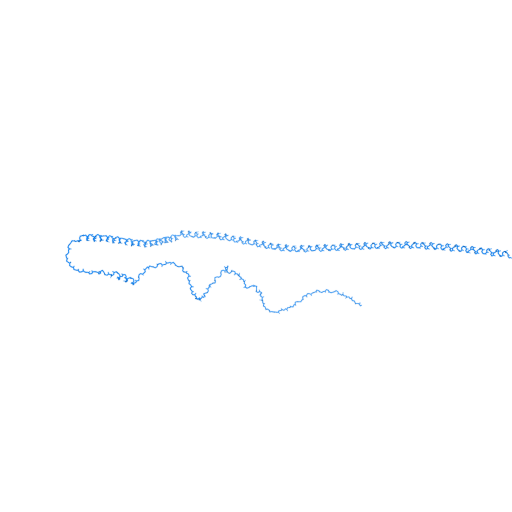2.343 112.294 1.00 35.28 95 GLY A CA 1
ATOM 722 C C . GLY A 1 95 ? -62.188 62.391 111.218 1.00 35.28 95 GLY A C 1
ATOM 723 O O . GLY A 1 95 ? -62.206 63.260 110.362 1.00 35.28 95 GLY A O 1
ATOM 724 N N . ASN A 1 96 ? -63.218 61.557 111.403 1.00 38.03 96 ASN A N 1
ATOM 725 C CA . ASN A 1 96 ? -64.591 61.777 110.925 1.00 38.03 96 ASN A CA 1
ATOM 726 C C . ASN A 1 96 ? -64.785 62.126 109.432 1.00 38.03 96 ASN A C 1
ATOM 728 O O . ASN A 1 96 ? -64.861 63.292 109.060 1.00 38.03 96 ASN A O 1
ATOM 732 N N . ASN A 1 97 ? -65.164 61.134 108.619 1.00 39.31 97 ASN A N 1
ATOM 733 C CA . ASN A 1 97 ? -66.522 61.164 108.063 1.00 39.31 97 ASN A CA 1
ATOM 734 C C . ASN A 1 97 ? -66.945 59.840 107.421 1.00 39.31 97 ASN A C 1
ATOM 736 O O . ASN A 1 97 ? -66.282 59.259 106.565 1.00 39.31 97 ASN A O 1
ATOM 740 N N . SER A 1 98 ? -68.116 59.397 107.863 1.00 44.84 98 SER A N 1
ATOM 741 C CA . SER A 1 98 ? -68.885 58.286 107.328 1.00 44.84 98 SER A CA 1
ATOM 742 C C . SER A 1 98 ? -69.436 58.644 105.942 1.00 44.84 98 SER A C 1
ATOM 744 O O . SER A 1 98 ? -69.630 59.817 105.638 1.00 44.84 98 SER A O 1
ATOM 746 N N . THR A 1 99 ? -69.779 57.618 105.156 1.00 45.66 99 THR A N 1
ATOM 747 C CA . THR A 1 99 ? -70.526 57.665 103.875 1.00 45.66 99 THR A CA 1
ATOM 748 C C . THR A 1 99 ? -69.727 57.817 102.566 1.00 45.66 99 THR A C 1
ATOM 750 O O . THR A 1 99 ? -69.893 58.777 101.830 1.00 45.66 99 THR A O 1
ATOM 753 N N . ASN A 1 100 ? -68.934 56.796 102.192 1.00 47.03 100 ASN A N 1
ATOM 754 C CA . ASN A 1 100 ? -68.758 56.427 100.763 1.00 47.03 100 ASN A CA 1
ATOM 755 C C . ASN A 1 100 ? -68.186 55.009 100.490 1.00 47.03 100 ASN A C 1
ATOM 757 O O . ASN A 1 100 ? -67.664 54.718 99.416 1.00 47.03 100 ASN A O 1
ATOM 761 N N . THR A 1 101 ? -68.308 54.071 101.434 1.00 49.41 101 THR A N 1
ATOM 762 C CA . THR A 1 101 ? -67.618 52.762 101.396 1.00 49.41 101 THR A CA 1
ATOM 763 C C . THR A 1 101 ? -68.303 51.668 100.561 1.00 49.41 101 THR A C 1
ATOM 765 O O . THR A 1 101 ? -67.664 50.683 100.196 1.00 49.41 101 THR A O 1
ATOM 768 N N . LYS A 1 102 ? -69.583 51.803 100.187 1.00 52.88 102 LYS A N 1
ATOM 769 C CA . LYS A 1 102 ? -70.321 50.712 99.508 1.00 52.88 102 LYS A CA 1
ATOM 770 C C . LYS A 1 102 ? -69.994 50.551 98.016 1.00 52.88 102 LYS A C 1
ATOM 772 O O . LYS A 1 102 ? -70.021 49.429 97.518 1.00 52.88 102 LYS A O 1
ATOM 777 N N . GLN A 1 103 ? -69.639 51.622 97.303 1.00 52.16 103 GLN A N 1
ATOM 778 C CA . GLN A 1 103 ? -69.286 51.522 95.876 1.00 52.16 103 GLN A CA 1
ATOM 779 C C . GLN A 1 103 ? -67.855 51.000 95.657 1.00 52.16 103 GLN A C 1
ATOM 781 O O . GLN A 1 103 ? -67.616 50.245 94.715 1.00 52.16 103 GLN A O 1
ATOM 786 N N . GLN A 1 104 ? -66.920 51.302 96.566 1.00 52.41 104 GLN A N 1
ATOM 787 C CA . GLN A 1 104 ? -65.532 50.833 96.465 1.00 52.41 104 GLN A CA 1
ATOM 788 C C . GLN A 1 104 ? -65.385 49.329 96.759 1.00 52.41 104 GLN A C 1
ATOM 790 O O . GLN A 1 104 ? -64.641 48.648 96.056 1.00 52.41 104 GLN A O 1
ATOM 795 N N . HIS A 1 105 ? -66.150 48.769 97.707 1.00 54.16 105 HIS A N 1
ATOM 796 C CA . HIS A 1 105 ? -66.128 47.325 97.994 1.00 54.16 105 HIS A CA 1
ATOM 797 C C . HIS A 1 105 ? -66.699 46.462 96.857 1.00 54.16 105 HIS A C 1
ATOM 799 O O . HIS A 1 105 ? -66.155 45.396 96.572 1.00 54.16 105 HIS A O 1
ATOM 805 N N . HIS A 1 106 ? -67.752 46.912 96.165 1.00 57.66 106 HIS A N 1
ATOM 806 C CA . HIS A 1 106 ? -68.281 46.195 94.997 1.00 57.66 106 HIS A CA 1
ATOM 807 C C . HIS A 1 106 ? -67.335 46.253 93.796 1.00 57.66 106 HIS A C 1
ATOM 809 O O . HIS A 1 106 ? -67.218 45.269 93.062 1.00 57.66 106 HIS A O 1
ATOM 815 N N . HIS A 1 107 ? -66.640 47.376 93.605 1.00 58.53 107 HIS A N 1
ATOM 816 C CA . HIS A 1 107 ? -65.650 47.498 92.543 1.00 58.53 107 HIS A CA 1
ATOM 817 C C . HIS A 1 107 ? -64.422 46.624 92.829 1.00 58.53 107 HIS A C 1
ATOM 819 O O . HIS A 1 107 ? -64.048 45.831 91.972 1.00 58.53 107 HIS A O 1
ATOM 825 N N . HIS A 1 108 ? -63.885 46.646 94.056 1.00 60.19 108 HIS A N 1
ATOM 826 C CA . HIS A 1 108 ? -62.802 45.746 94.466 1.00 60.19 108 HIS A CA 1
ATOM 827 C C . HIS A 1 108 ? -63.187 44.269 94.355 1.00 60.19 108 HIS A C 1
ATOM 829 O O . HIS A 1 108 ? -62.440 43.493 93.775 1.00 60.19 108 HIS A O 1
ATOM 835 N N . HIS A 1 109 ? -64.385 43.877 94.796 1.00 64.62 109 HIS A N 1
ATOM 836 C CA . HIS A 1 109 ? -64.804 42.478 94.722 1.00 64.62 109 HIS A CA 1
ATOM 837 C C . HIS A 1 109 ? -65.016 41.987 93.277 1.00 64.62 109 HIS A C 1
ATOM 839 O O . HIS A 1 109 ? -64.719 40.834 92.965 1.00 64.62 109 HIS A O 1
ATOM 845 N N . ASN A 1 110 ? -65.492 42.849 92.372 1.00 66.06 110 ASN A N 1
ATOM 846 C CA . ASN A 1 110 ? -65.582 42.526 90.946 1.00 66.06 110 ASN A CA 1
ATOM 847 C C . ASN A 1 110 ? -64.202 42.483 90.276 1.00 66.06 110 ASN A C 1
ATOM 849 O O . ASN A 1 110 ? -63.948 41.584 89.477 1.00 66.06 110 ASN A O 1
ATOM 853 N N . VAL A 1 111 ? -63.294 43.395 90.632 1.00 70.19 111 VAL A N 1
ATOM 854 C CA . VAL A 1 111 ? -61.900 43.380 90.164 1.00 70.19 111 VAL A CA 1
ATOM 855 C C . VAL A 1 111 ? -61.180 42.117 90.649 1.00 70.19 111 VAL A C 1
ATOM 857 O O . VAL A 1 111 ? -60.501 41.472 89.853 1.00 70.19 111 VAL A O 1
ATOM 860 N N . ASP A 1 112 ? -61.413 41.684 91.889 1.00 71.94 112 ASP A N 1
ATOM 861 C CA . ASP A 1 112 ? -60.850 40.454 92.451 1.00 71.94 112 ASP A CA 1
ATOM 862 C C . ASP A 1 112 ? -61.420 39.199 91.786 1.00 71.94 112 ASP A C 1
ATOM 864 O O . ASP A 1 112 ? -60.667 38.278 91.478 1.00 71.94 112 ASP A O 1
ATOM 868 N N . LYS A 1 113 ? -62.726 39.154 91.489 1.00 77.44 113 LYS A N 1
ATOM 869 C CA . LYS A 1 113 ? -63.332 38.047 90.726 1.00 77.44 113 LYS A CA 1
ATOM 870 C C . LYS A 1 113 ? -62.779 37.966 89.305 1.00 77.44 113 LYS A C 1
ATOM 872 O O . LYS A 1 113 ? -62.466 36.875 88.834 1.00 77.44 113 LYS A O 1
ATOM 877 N N . VAL A 1 114 ? -62.600 39.106 88.636 1.00 79.50 114 VAL A N 1
ATOM 878 C CA . VAL A 1 114 ? -61.983 39.172 87.302 1.00 79.50 114 VAL A CA 1
ATOM 879 C C . VAL A 1 114 ? -60.505 38.770 87.364 1.00 79.50 114 VAL A C 1
ATOM 881 O O . VAL A 1 114 ? -60.033 38.035 86.496 1.00 79.50 114 VAL A O 1
ATOM 884 N N . ALA A 1 115 ? -59.773 39.174 88.403 1.00 78.19 115 ALA A N 1
ATOM 885 C CA . ALA A 1 115 ? -58.386 38.772 88.624 1.00 78.19 115 ALA A CA 1
ATOM 886 C C . ALA A 1 115 ? -58.261 37.269 88.932 1.00 78.19 115 ALA A C 1
ATOM 888 O O . ALA A 1 115 ? -57.367 36.607 88.406 1.00 78.19 115 ALA A O 1
ATOM 889 N N . GLN A 1 116 ? -59.178 36.703 89.720 1.00 83.81 116 GLN A N 1
ATOM 890 C CA . GLN A 1 116 ? -59.245 35.269 90.007 1.00 83.81 116 GLN A CA 1
ATOM 891 C C . GLN A 1 116 ? -59.611 34.454 88.764 1.00 83.81 116 GLN A C 1
ATOM 893 O O . GLN A 1 116 ? -58.970 33.436 88.516 1.00 83.81 116 GLN A O 1
ATOM 898 N N . ALA A 1 117 ? -60.559 34.916 87.944 1.00 82.75 117 ALA A N 1
ATOM 899 C CA . ALA A 1 117 ? -60.904 34.280 86.673 1.00 82.75 117 ALA A CA 1
ATOM 900 C C . ALA A 1 117 ? -59.720 34.295 85.693 1.00 82.75 117 ALA A C 1
ATOM 902 O O . ALA A 1 117 ? -59.390 33.267 85.106 1.00 82.75 117 ALA A O 1
ATOM 903 N N . ARG A 1 118 ? -59.005 35.424 85.584 1.00 80.94 118 ARG A N 1
ATOM 904 C CA . ARG A 1 118 ? -57.759 35.512 84.804 1.00 80.94 118 ARG A CA 1
ATOM 905 C C . ARG A 1 118 ? -56.687 34.573 85.347 1.00 80.94 118 ARG A C 1
ATOM 907 O O . ARG A 1 118 ? -56.042 33.882 84.571 1.00 80.94 118 ARG A O 1
ATOM 914 N N . LYS A 1 119 ? -56.518 34.494 86.669 1.00 84.88 119 LYS A N 1
ATOM 915 C CA . LYS A 1 119 ? -55.557 33.582 87.307 1.00 84.88 119 LYS A CA 1
ATOM 916 C C . LYS A 1 119 ? -55.921 32.112 87.085 1.00 84.88 119 LYS A C 1
ATOM 918 O O . LYS A 1 119 ? -55.026 31.305 86.866 1.00 84.88 119 LYS A O 1
ATOM 923 N N . ALA A 1 120 ? -57.204 31.759 87.125 1.00 83.81 120 ALA A N 1
ATOM 924 C CA . ALA A 1 120 ? -57.685 30.410 86.838 1.00 83.81 120 ALA A CA 1
ATOM 925 C C . ALA A 1 120 ? -57.474 30.040 85.363 1.00 83.81 120 ALA A C 1
ATOM 927 O O . ALA A 1 120 ? -56.955 28.966 85.081 1.00 83.81 120 ALA A O 1
ATOM 928 N N . HIS A 1 121 ? -57.772 30.958 84.442 1.00 84.88 121 HIS A N 1
ATOM 929 C CA . HIS A 1 121 ? -57.518 30.786 83.013 1.00 84.88 121 HIS A CA 1
ATOM 930 C C . HIS A 1 121 ? -56.018 30.646 82.705 1.00 84.88 121 HIS A C 1
ATOM 932 O O . HIS A 1 121 ? -55.615 29.748 81.975 1.00 84.88 121 HIS A O 1
ATOM 938 N N . MET A 1 122 ? -55.168 31.474 83.323 1.00 82.50 122 MET A N 1
ATOM 939 C CA . MET A 1 122 ? -53.710 31.354 83.189 1.00 82.50 122 MET A CA 1
ATOM 940 C C . MET A 1 122 ? -53.191 30.017 83.727 1.00 82.50 122 MET A C 1
ATOM 942 O O . MET A 1 122 ? -52.332 29.410 83.100 1.00 82.50 122 MET A O 1
ATOM 946 N N . LYS A 1 123 ? -53.742 29.522 84.843 1.00 85.38 123 LYS A N 1
ATOM 947 C CA . LYS A 1 123 ? -53.410 28.190 85.370 1.00 85.38 123 LYS A CA 1
ATOM 948 C C . LYS A 1 123 ? -53.885 27.055 84.458 1.00 85.38 123 LYS A C 1
ATOM 950 O O . LYS A 1 123 ? -53.193 26.053 84.352 1.00 85.38 123 LYS A O 1
ATOM 955 N N . GLN A 1 124 ? -55.046 27.186 83.817 1.00 86.06 124 GLN A N 1
ATOM 956 C CA . GLN A 1 124 ? -55.538 26.195 82.853 1.00 86.06 124 GLN A CA 1
ATOM 957 C C . GLN A 1 124 ? -54.639 26.133 81.617 1.00 86.06 124 GLN A C 1
ATOM 959 O O . GLN A 1 124 ? -54.213 25.045 81.247 1.00 86.06 124 GLN A O 1
ATOM 964 N N . LEU A 1 125 ? -54.256 27.286 81.061 1.00 85.12 125 LEU A N 1
ATOM 965 C CA . LEU A 1 125 ? -53.284 27.354 79.967 1.00 85.12 125 LEU A CA 1
ATOM 966 C C . LEU A 1 125 ? -51.927 26.753 80.359 1.00 85.12 125 LEU A C 1
ATOM 968 O O . LEU A 1 125 ? -51.330 26.029 79.571 1.00 85.12 125 LEU A O 1
ATOM 972 N N . GLU A 1 126 ? -51.460 26.996 81.586 1.00 84.25 126 GLU A N 1
ATOM 973 C CA . GLU A 1 126 ? -50.214 26.412 82.097 1.00 84.25 126 GLU A CA 1
ATOM 974 C C . GLU A 1 126 ? -50.297 24.878 82.205 1.00 84.25 126 GLU A C 1
ATOM 976 O O . GLU A 1 126 ? -49.364 24.177 81.813 1.00 84.25 126 GLU A O 1
ATOM 981 N N . ILE A 1 127 ? -51.427 24.334 82.668 1.00 85.31 127 ILE A N 1
ATOM 982 C CA . ILE A 1 127 ? -51.664 22.882 82.718 1.00 85.31 127 ILE A CA 1
ATOM 983 C C . ILE A 1 127 ? -51.731 22.291 81.302 1.00 85.31 127 ILE A C 1
ATOM 985 O O . ILE A 1 127 ? -51.089 21.274 81.039 1.00 85.31 127 ILE A O 1
ATOM 989 N N . GLU A 1 128 ? -52.442 22.934 80.375 1.00 85.12 128 GLU A N 1
ATOM 990 C CA . GLU A 1 128 ? -52.534 22.505 78.974 1.00 85.12 128 GLU A CA 1
ATOM 991 C C . GLU A 1 128 ? -51.178 22.545 78.257 1.00 85.12 128 GLU A C 1
ATOM 993 O O . GLU A 1 128 ? -50.873 21.663 77.452 1.00 85.12 128 GLU A O 1
ATOM 998 N N . ASP A 1 129 ? -50.333 23.532 78.556 1.00 82.25 129 ASP A N 1
ATOM 999 C CA . ASP A 1 129 ? -48.978 23.629 78.012 1.00 82.25 129 ASP A CA 1
ATOM 1000 C C . ASP A 1 129 ? -48.059 22.541 78.575 1.00 82.25 129 ASP A C 1
ATOM 1002 O O . ASP A 1 129 ? -47.330 21.902 77.809 1.00 82.25 129 ASP A O 1
ATOM 1006 N N . ILE A 1 130 ? -48.142 22.247 79.876 1.00 83.19 130 ILE A N 1
ATOM 1007 C CA . ILE A 1 130 ? -47.423 21.124 80.497 1.00 83.19 130 ILE A CA 1
ATOM 1008 C C . ILE A 1 130 ? -47.889 19.788 79.898 1.00 83.19 130 ILE A C 1
ATOM 1010 O O . ILE A 1 130 ? -47.065 18.922 79.591 1.00 83.19 130 ILE A O 1
ATOM 1014 N N . GLU A 1 131 ? -49.193 19.602 79.684 1.00 81.31 131 GLU A N 1
ATOM 1015 C CA . GLU A 1 131 ? -49.737 18.402 79.047 1.00 81.31 131 GLU A CA 1
ATOM 1016 C C . GLU A 1 131 ? -49.332 18.275 77.576 1.00 81.31 131 GLU A C 1
ATOM 1018 O O . GLU A 1 131 ? -48.983 17.177 77.137 1.00 81.31 131 GLU A O 1
ATOM 1023 N N . ARG A 1 132 ? -49.333 19.373 76.809 1.00 79.12 132 ARG A N 1
ATOM 1024 C CA . ARG A 1 132 ? -48.853 19.386 75.419 1.00 79.12 132 ARG A CA 1
ATOM 1025 C C . ARG A 1 132 ? -47.372 19.046 75.345 1.00 79.12 132 ARG A C 1
ATOM 1027 O O . ARG A 1 132 ? -47.000 18.194 74.543 1.00 79.12 132 ARG A O 1
ATOM 1034 N N . GLN A 1 133 ? -46.539 19.629 76.204 1.00 74.81 133 GLN A N 1
ATOM 1035 C CA . GLN A 1 133 ? -45.109 19.313 76.263 1.00 74.81 133 GLN A CA 1
ATOM 1036 C C . GLN A 1 133 ? -44.858 17.850 76.656 1.00 74.81 133 GLN A C 1
ATOM 1038 O O . GLN A 1 133 ? -44.030 17.184 76.032 1.00 74.81 133 GLN A O 1
ATOM 1043 N N . ARG A 1 134 ? -45.619 17.304 77.617 1.00 75.75 134 ARG A N 1
ATOM 1044 C CA . ARG A 1 134 ? -45.567 15.874 77.971 1.00 75.75 134 ARG A CA 1
ATOM 1045 C C . ARG A 1 134 ? -45.996 14.976 76.809 1.00 75.75 134 ARG A C 1
ATOM 1047 O O . ARG A 1 134 ? -45.311 13.992 76.537 1.00 75.75 134 ARG A O 1
ATOM 1054 N N . LYS A 1 135 ? -47.077 15.313 76.096 1.00 73.75 135 LYS A N 1
ATOM 1055 C CA . LYS A 1 135 ? -47.560 14.579 74.907 1.00 73.75 135 LYS A CA 1
ATOM 1056 C C . LYS A 1 135 ? -46.553 14.627 73.750 1.00 73.75 135 LYS A C 1
ATOM 1058 O O . LYS A 1 135 ? -46.306 13.604 73.129 1.00 73.75 135 LYS A O 1
ATOM 1063 N N . LEU A 1 136 ? -45.913 15.769 73.495 1.00 68.38 136 LEU A N 1
ATOM 1064 C CA . LEU A 1 136 ? -44.872 15.915 72.465 1.00 68.38 136 LEU A CA 1
ATOM 1065 C C . LEU A 1 136 ? -43.603 15.108 72.784 1.00 68.38 136 LEU A C 1
ATOM 1067 O O . L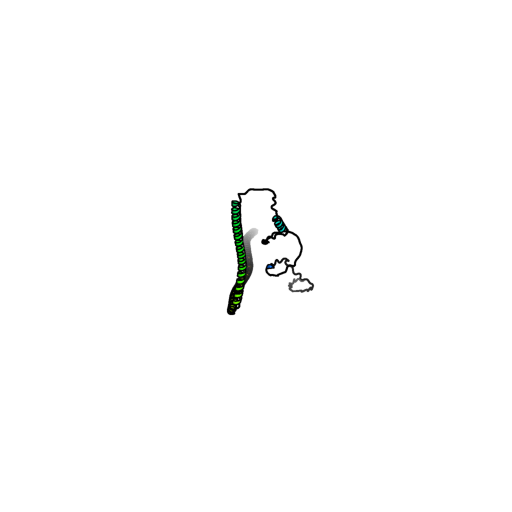EU A 1 136 ? -43.062 14.444 71.898 1.00 68.38 136 LEU A O 1
ATOM 1071 N N . GLY A 1 137 ? -43.147 15.122 74.041 1.00 69.88 137 GLY A N 1
ATOM 1072 C CA . GLY A 1 137 ? -42.014 14.299 74.481 1.00 69.88 137 GLY A CA 1
ATOM 1073 C C . GLY A 1 137 ? -42.314 12.802 74.374 1.00 69.88 137 GLY A C 1
ATOM 1074 O O . GLY A 1 137 ? -41.549 12.051 73.776 1.00 69.88 137 GLY A O 1
ATOM 1075 N N . THR A 1 138 ? -43.482 12.382 74.864 1.00 70.94 138 THR A N 1
ATOM 1076 C CA . THR A 1 138 ? -43.898 10.969 74.837 1.00 70.94 138 THR A CA 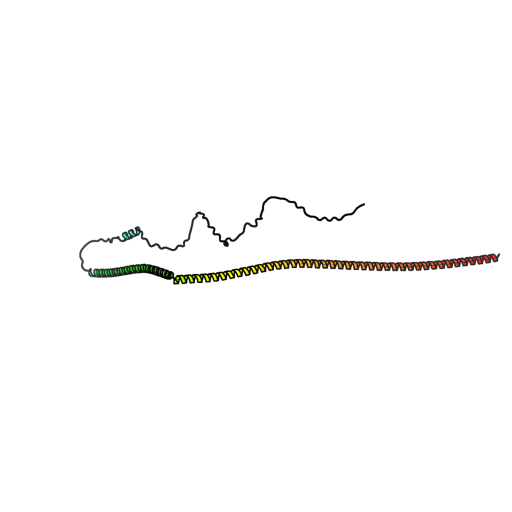1
ATOM 1077 C C . THR A 1 138 ? -44.186 10.440 73.432 1.00 70.94 138 THR A C 1
ATOM 1079 O O . THR A 1 138 ? -43.821 9.303 73.152 1.00 70.94 138 THR A O 1
ATOM 1082 N N . GLN A 1 139 ? -44.742 11.243 72.518 1.00 73.06 139 GLN A N 1
ATOM 1083 C CA . GLN A 1 139 ? -44.964 10.833 71.121 1.00 73.06 139 GLN A CA 1
ATOM 1084 C C . GLN A 1 139 ? -43.660 10.610 70.347 1.00 73.06 139 GLN A C 1
ATOM 1086 O O . GLN A 1 139 ? -43.558 9.661 69.570 1.00 73.06 139 GLN A O 1
ATOM 1091 N N . SER A 1 140 ? -42.649 11.456 70.565 1.00 75.06 140 SER A N 1
ATOM 1092 C CA . SER A 1 140 ? -41.325 11.281 69.953 1.00 75.06 140 SER A CA 1
ATOM 1093 C C . SER A 1 140 ? -40.670 9.975 70.405 1.00 75.06 140 SER A C 1
ATOM 1095 O O . SER A 1 140 ? -40.090 9.245 69.599 1.00 75.06 140 SER A O 1
ATOM 1097 N N . ASP A 1 141 ? -40.811 9.638 71.685 1.00 79.56 141 ASP A N 1
ATOM 1098 C CA . ASP A 1 141 ? -40.255 8.406 72.237 1.00 79.56 141 ASP A CA 1
ATOM 1099 C C . ASP A 1 141 ? -41.069 7.168 71.839 1.00 79.56 141 ASP A C 1
ATOM 1101 O O . ASP A 1 141 ? -40.484 6.133 71.527 1.00 79.56 141 ASP A O 1
ATOM 1105 N N . GLN A 1 142 ? -42.393 7.280 71.723 1.00 83.69 142 GLN A N 1
ATOM 1106 C CA . GLN A 1 142 ? -43.256 6.230 71.171 1.00 83.69 142 GLN A CA 1
ATOM 1107 C C . GLN A 1 142 ? -42.912 5.924 69.709 1.00 83.69 142 GLN A C 1
ATOM 1109 O O . GLN A 1 142 ? -42.733 4.763 69.366 1.00 83.69 142 GLN A O 1
ATOM 1114 N N . ALA A 1 143 ? -42.689 6.941 68.872 1.00 86.94 143 ALA A N 1
ATOM 1115 C CA . ALA A 1 143 ? -42.282 6.737 67.482 1.00 86.94 143 ALA A CA 1
ATOM 1116 C C . ALA A 1 143 ? -40.916 6.037 67.356 1.00 86.94 143 ALA A C 1
ATOM 1118 O O . ALA A 1 143 ? -40.711 5.222 66.456 1.00 86.94 143 ALA A O 1
ATOM 1119 N N . LYS A 1 144 ? -39.966 6.326 68.257 1.00 88.00 144 LYS A N 1
ATOM 1120 C CA . LYS A 1 144 ? -38.685 5.600 68.316 1.00 88.00 144 LYS A CA 1
ATOM 1121 C C . LYS A 1 144 ? -38.890 4.155 68.758 1.00 88.00 144 LYS A C 1
ATOM 1123 O O . LYS A 1 144 ? -38.324 3.259 68.142 1.00 88.00 144 LYS A O 1
ATOM 1128 N N . LEU A 1 145 ? -39.703 3.926 69.789 1.00 88.81 145 LEU A N 1
ATOM 1129 C CA . LEU A 1 145 ? -40.041 2.582 70.259 1.00 88.81 145 LEU A CA 1
ATOM 1130 C C . LEU A 1 145 ? -40.730 1.764 69.165 1.00 88.81 145 LEU A C 1
ATOM 1132 O O . LEU A 1 145 ? -40.416 0.592 68.996 1.00 88.81 145 LEU A O 1
ATOM 1136 N N . ASP A 1 146 ? -41.606 2.381 68.379 1.00 90.94 146 ASP A N 1
ATOM 1137 C CA . ASP A 1 146 ? -42.281 1.718 67.268 1.00 90.94 146 ASP A CA 1
ATOM 1138 C C . ASP A 1 146 ? -41.322 1.409 66.115 1.00 90.94 146 ASP A C 1
ATOM 1140 O O . ASP A 1 146 ? -41.400 0.323 65.549 1.00 90.94 146 ASP A O 1
ATOM 1144 N N . ARG A 1 147 ? -40.348 2.282 65.819 1.00 93.69 147 ARG A N 1
ATOM 1145 C CA . ARG A 1 147 ? -39.255 1.951 64.884 1.00 93.69 147 ARG A CA 1
ATOM 1146 C C . ARG A 1 147 ? -38.423 0.771 65.374 1.00 93.69 147 ARG A C 1
ATOM 1148 O O . ARG A 1 147 ? -38.142 -0.122 64.587 1.00 93.69 147 ARG A O 1
ATOM 1155 N N . ILE A 1 148 ? -38.078 0.740 66.662 1.00 94.00 148 ILE A N 1
ATOM 1156 C CA . ILE A 1 148 ? -37.331 -0.373 67.265 1.00 94.00 148 ILE A CA 1
ATOM 1157 C C . ILE A 1 148 ? -38.147 -1.667 67.178 1.00 94.00 148 ILE A C 1
ATOM 1159 O O . ILE A 1 148 ? -37.603 -2.708 66.829 1.00 94.00 148 ILE A O 1
ATOM 1163 N N . ARG A 1 149 ? -39.459 -1.615 67.439 1.00 95.06 149 ARG A N 1
ATOM 1164 C CA . ARG A 1 149 ? -40.354 -2.771 67.278 1.00 95.06 149 ARG A CA 1
ATOM 1165 C C . ARG A 1 149 ? -40.434 -3.237 65.828 1.00 95.06 149 ARG A C 1
ATOM 1167 O O . ARG A 1 149 ? -40.382 -4.435 65.589 1.00 95.06 149 ARG A O 1
ATOM 1174 N N . GLN A 1 150 ? -40.542 -2.316 64.872 1.00 95.81 150 GLN A N 1
ATOM 1175 C CA . GLN A 1 150 ? -40.568 -2.639 63.443 1.00 95.81 150 GLN A CA 1
ATOM 1176 C C . GLN A 1 150 ? -39.248 -3.252 62.973 1.00 95.81 150 GLN A C 1
ATOM 1178 O O . GLN A 1 150 ? -39.258 -4.223 62.225 1.00 95.81 150 GLN A O 1
ATOM 1183 N N . GLU A 1 151 ? -38.115 -2.716 63.418 1.00 95.31 151 GLU A N 1
ATOM 1184 C CA . GLU A 1 151 ? -36.794 -3.248 63.093 1.00 95.31 151 GLU A CA 1
ATOM 1185 C C . GLU A 1 151 ? -36.571 -4.622 63.733 1.00 95.31 151 GLU A C 1
ATOM 1187 O O . GLU A 1 151 ? -36.114 -5.541 63.058 1.00 95.31 151 GLU A O 1
ATOM 1192 N N . ALA A 1 152 ? -36.977 -4.801 64.993 1.00 95.00 152 ALA A N 1
ATOM 1193 C CA . ALA A 1 152 ? -36.953 -6.098 65.660 1.00 95.00 152 ALA A CA 1
ATOM 1194 C C . ALA A 1 152 ? -37.845 -7.119 64.938 1.00 95.00 152 ALA A C 1
ATOM 1196 O O . ALA A 1 152 ? -37.415 -8.245 64.701 1.00 95.00 152 ALA A O 1
ATOM 1197 N N . GLN A 1 153 ? -39.053 -6.721 64.527 1.00 94.75 153 GLN A N 1
ATOM 1198 C CA . GLN A 1 153 ? -39.945 -7.582 63.751 1.00 94.75 153 GLN A CA 1
ATOM 1199 C C . GLN A 1 153 ? -39.324 -7.952 62.401 1.00 94.75 153 GLN A C 1
ATOM 1201 O O . GLN A 1 153 ? -39.305 -9.121 62.035 1.00 94.75 153 GLN A O 1
ATOM 1206 N N . ARG A 1 154 ? -38.727 -6.982 61.702 1.00 94.94 154 ARG A N 1
ATOM 1207 C CA . ARG A 1 154 ? -38.029 -7.215 60.437 1.00 94.94 154 ARG A CA 1
ATOM 1208 C C . ARG A 1 154 ? -36.867 -8.194 60.597 1.00 94.94 154 ARG A C 1
ATOM 1210 O O . ARG A 1 154 ? -36.705 -9.069 59.759 1.00 94.94 154 ARG A O 1
ATOM 1217 N N . GLN A 1 155 ? -36.087 -8.085 61.671 1.00 94.94 155 GLN A N 1
ATOM 1218 C CA . GLN A 1 155 ? -35.005 -9.029 61.961 1.00 94.94 155 GLN A CA 1
ATOM 1219 C C . GLN A 1 155 ? -35.531 -10.435 62.270 1.00 94.94 155 GLN A C 1
ATOM 1221 O O . GLN A 1 155 ? -34.901 -11.418 61.887 1.00 94.94 155 GLN A O 1
ATOM 1226 N N . ILE A 1 156 ? -36.673 -10.559 62.954 1.00 94.81 156 ILE A N 1
ATOM 1227 C CA . ILE A 1 156 ? -37.332 -11.856 63.172 1.00 94.81 156 ILE A CA 1
ATOM 1228 C C . ILE A 1 156 ? -37.749 -12.461 61.826 1.00 94.81 156 ILE A C 1
ATOM 1230 O O . ILE A 1 156 ? -37.438 -13.622 61.560 1.00 94.81 156 ILE A O 1
ATOM 1234 N N . ASP A 1 157 ? -38.376 -11.663 60.961 1.00 94.56 157 ASP A N 1
ATOM 1235 C CA . ASP A 1 157 ? -38.833 -12.096 59.640 1.00 94.56 157 ASP A CA 1
ATOM 1236 C C . ASP A 1 157 ? -37.649 -12.474 58.727 1.00 94.56 157 ASP A C 1
ATOM 1238 O O . ASP A 1 157 ? -37.673 -13.518 58.080 1.00 94.56 157 ASP A O 1
ATOM 1242 N N . GLU A 1 158 ? -36.571 -11.683 58.717 1.00 93.00 158 GLU A N 1
ATOM 1243 C CA . GLU A 1 158 ? -35.329 -11.965 57.977 1.00 93.00 158 GLU A CA 1
ATOM 1244 C C . GLU A 1 158 ? -34.623 -13.235 58.475 1.00 93.00 158 GLU A C 1
ATOM 1246 O O . GLU A 1 158 ? -33.981 -13.944 57.697 1.00 93.00 158 GLU A O 1
ATOM 1251 N N . ASN A 1 159 ? -34.764 -13.562 59.763 1.00 94.31 159 ASN A N 1
ATOM 1252 C CA . ASN A 1 159 ? -34.178 -14.764 60.343 1.00 94.31 159 ASN A CA 1
ATOM 1253 C C . ASN A 1 159 ? -34.954 -16.048 60.036 1.00 94.31 159 ASN A C 1
ATOM 1255 O O . ASN A 1 159 ? -34.390 -17.132 60.228 1.00 94.31 159 ASN A O 1
ATOM 1259 N N . ALA A 1 160 ? -36.190 -15.952 59.542 1.00 95.19 160 ALA A N 1
ATOM 1260 C CA . ALA A 1 160 ? -36.963 -17.111 59.123 1.00 95.19 160 ALA A CA 1
ATOM 1261 C C . ALA A 1 160 ? -36.264 -17.846 57.963 1.00 95.19 160 ALA A C 1
ATOM 1263 O O . ALA A 1 160 ? -35.845 -17.237 56.976 1.00 95.19 160 ALA A O 1
ATOM 1264 N N . ASP A 1 161 ? -36.168 -19.176 58.043 1.00 95.56 161 ASP A N 1
ATOM 1265 C CA . ASP A 1 161 ? -35.401 -19.984 57.077 1.00 95.56 161 ASP A CA 1
ATOM 1266 C C . ASP A 1 161 ? -35.898 -19.841 55.630 1.00 95.56 161 ASP A C 1
ATOM 1268 O O . ASP A 1 161 ? -35.103 -19.827 54.688 1.00 95.56 161 ASP A O 1
ATOM 1272 N N . ILE A 1 162 ? -37.210 -19.659 55.443 1.00 95.00 162 ILE A N 1
ATOM 1273 C CA . ILE A 1 162 ? -37.814 -19.406 54.126 1.00 95.00 162 ILE A CA 1
ATOM 1274 C C . ILE A 1 162 ? -37.292 -18.089 53.532 1.00 95.00 162 ILE A C 1
ATOM 1276 O O . ILE A 1 162 ? -36.989 -18.028 52.340 1.00 95.00 162 ILE A O 1
ATOM 1280 N N . VAL A 1 163 ? -37.147 -17.041 54.348 1.00 95.56 163 VAL A N 1
ATOM 1281 C CA . VAL A 1 163 ? -36.658 -15.732 53.892 1.00 95.56 163 VAL A CA 1
ATOM 1282 C C . VAL A 1 163 ? -35.175 -15.805 53.536 1.00 95.56 163 VAL A C 1
ATOM 1284 O O . VAL A 1 163 ? -34.790 -15.293 52.487 1.00 95.56 163 VAL A O 1
ATOM 1287 N N . LYS A 1 164 ? -34.359 -16.533 54.306 1.00 96.44 164 LYS A N 1
ATOM 1288 C CA . LYS A 1 164 ? -32.947 -16.799 53.961 1.00 96.44 164 LYS A CA 1
ATOM 1289 C C . LYS A 1 164 ? -32.797 -17.572 52.651 1.00 96.44 164 LYS A C 1
ATOM 1291 O O . LYS A 1 164 ? -31.918 -17.267 51.839 1.00 96.44 164 LYS A O 1
ATOM 1296 N N . LEU A 1 165 ? -33.668 -18.555 52.409 1.00 96.56 165 LEU A N 1
ATOM 1297 C CA . LEU A 1 165 ? -33.700 -19.285 51.142 1.00 96.56 165 LEU A CA 1
ATOM 1298 C C . LEU A 1 165 ? -34.062 -18.353 49.975 1.00 96.56 165 LEU A C 1
ATOM 1300 O O . LEU A 1 165 ? -33.397 -18.377 48.939 1.00 96.56 165 LEU A O 1
ATOM 1304 N N . LEU A 1 166 ? -35.072 -17.497 50.147 1.00 96.25 166 LEU A N 1
ATOM 1305 C CA . LEU A 1 166 ? -35.458 -16.502 49.142 1.00 96.25 166 LEU A CA 1
ATOM 1306 C C . LEU A 1 166 ? -34.346 -15.480 48.881 1.00 96.25 166 LEU A C 1
ATOM 1308 O O . LEU A 1 166 ? -34.086 -15.160 47.722 1.00 96.25 166 LEU A O 1
ATOM 1312 N N . GLN A 1 167 ? -33.655 -15.012 49.923 1.00 95.75 167 GLN A N 1
ATOM 1313 C CA . GLN A 1 167 ? -32.480 -14.146 49.794 1.00 95.75 167 GLN A CA 1
ATOM 1314 C C . GLN A 1 167 ? -31.381 -14.838 48.984 1.00 95.75 167 GLN A C 1
ATOM 1316 O O . GLN A 1 167 ? -30.901 -14.268 48.011 1.00 95.75 167 GLN A O 1
ATOM 1321 N N . SER A 1 168 ? -31.080 -16.105 49.278 1.00 96.44 168 SER A N 1
ATOM 1322 C CA . SER A 1 168 ? -30.098 -16.894 48.518 1.00 96.44 168 SER A CA 1
ATOM 1323 C C . SER A 1 168 ? -30.480 -17.038 47.036 1.00 96.44 168 SER A C 1
ATOM 1325 O O . SER A 1 168 ? -29.628 -16.963 46.148 1.00 96.44 168 SER A O 1
ATOM 1327 N N . CYS A 1 169 ? -31.768 -17.237 46.738 1.00 97.25 169 CYS A N 1
ATOM 1328 C CA . CYS A 1 169 ? -32.276 -17.280 45.365 1.00 97.25 169 CYS A CA 1
ATOM 1329 C C . CYS A 1 169 ? -32.189 -15.910 44.672 1.00 97.25 169 CYS A C 1
ATOM 1331 O O . CYS A 1 169 ? -31.811 -15.847 43.502 1.00 97.25 1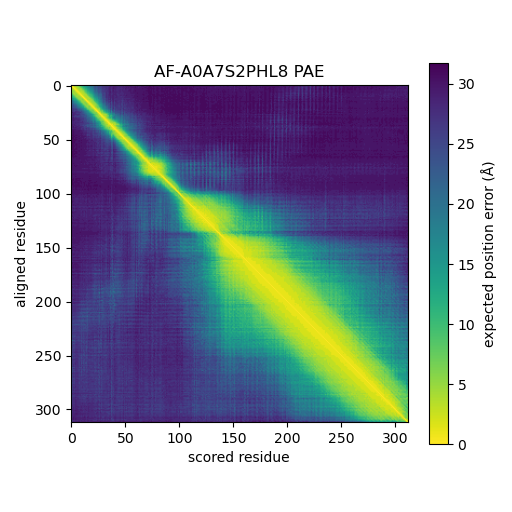69 CYS A O 1
ATOM 1333 N N . SER A 1 170 ? -32.500 -14.827 45.387 1.00 97.19 170 SER A N 1
ATOM 1334 C CA . SER A 1 170 ? -32.397 -13.445 44.901 1.00 97.19 170 SER A CA 1
ATOM 1335 C C . SER A 1 170 ? -30.950 -13.065 44.578 1.00 97.19 170 SER A C 1
ATOM 1337 O O . SER A 1 170 ? -30.660 -12.567 43.490 1.00 97.19 170 SER A O 1
ATOM 1339 N N . GLU A 1 171 ? -30.017 -13.384 45.474 1.00 97.06 171 GLU A N 1
ATOM 1340 C CA . GLU A 1 171 ? -28.581 -13.204 45.259 1.00 97.06 171 GLU A CA 1
ATOM 1341 C C . GLU A 1 171 ? -28.099 -14.009 44.054 1.00 97.06 171 GLU A C 1
ATOM 1343 O O . GLU A 1 171 ? -27.384 -13.496 43.197 1.00 97.06 171 GLU A O 1
ATOM 1348 N N . ARG A 1 172 ? -28.544 -15.261 43.912 1.00 98.00 172 ARG A N 1
ATOM 1349 C CA . ARG A 1 172 ? -28.200 -16.064 42.736 1.00 98.00 172 ARG A CA 1
ATOM 1350 C C . ARG A 1 172 ? -28.731 -15.437 41.446 1.00 98.00 172 ARG A C 1
ATOM 1352 O O . ARG A 1 172 ? -27.984 -15.342 40.473 1.00 98.00 172 ARG A O 1
ATOM 1359 N N . ALA A 1 173 ? -29.975 -14.967 41.437 1.00 98.06 173 ALA A N 1
ATOM 1360 C CA . ALA A 1 173 ? -30.555 -14.279 40.286 1.00 98.06 173 ALA A CA 1
ATOM 1361 C C . ALA A 1 173 ? -29.777 -13.001 39.926 1.00 98.06 173 ALA A C 1
ATOM 1363 O O . ALA A 1 173 ? -29.496 -12.767 38.749 1.00 98.06 173 ALA A O 1
ATOM 1364 N N . SER A 1 174 ? -29.351 -12.215 40.922 1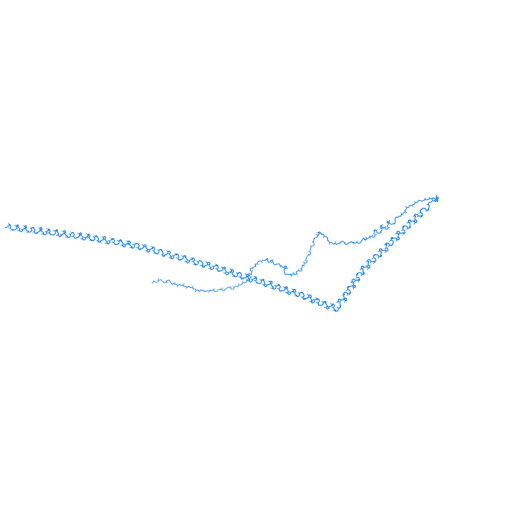.00 97.06 174 SER A N 1
ATOM 1365 C CA . SER A 1 174 ? -28.528 -11.025 40.684 1.00 97.06 174 SER A CA 1
ATOM 1366 C C . SER A 1 174 ? -27.149 -11.392 40.124 1.00 97.06 174 SER A C 1
ATOM 1368 O O . SER A 1 174 ? -26.690 -10.762 39.169 1.00 97.06 174 SER A O 1
ATOM 1370 N N . THR A 1 175 ? -26.522 -12.468 40.615 1.00 97.44 175 THR A N 1
ATOM 1371 C CA . THR A 1 175 ? -25.247 -12.948 40.057 1.00 97.44 175 THR A CA 1
ATOM 1372 C C . THR A 1 175 ? -25.367 -13.406 38.604 1.00 97.44 175 THR A C 1
ATOM 1374 O O . THR A 1 175 ? -24.461 -13.143 37.812 1.00 97.44 175 THR A O 1
ATOM 1377 N N . PHE A 1 176 ? -26.483 -14.034 38.215 1.00 98.31 176 PHE A N 1
ATOM 1378 C CA . PHE A 1 176 ? -26.735 -14.411 36.822 1.00 98.31 176 PHE A CA 1
ATOM 1379 C C . PHE A 1 176 ? -26.921 -13.188 35.927 1.00 98.31 176 PHE A C 1
ATOM 1381 O O . PHE A 1 176 ? -26.289 -13.115 34.876 1.00 98.31 176 PHE A O 1
ATOM 1388 N N . ALA A 1 177 ? -27.669 -12.179 36.378 1.00 98.00 177 ALA A N 1
ATOM 1389 C CA . ALA A 1 177 ? -27.815 -10.927 35.635 1.00 98.00 177 ALA A CA 1
ATOM 1390 C C . ALA A 1 177 ? -26.464 -10.218 35.413 1.00 98.00 177 ALA A C 1
ATOM 1392 O O . ALA A 1 177 ? -26.176 -9.749 34.310 1.00 98.00 177 ALA A O 1
ATOM 1393 N N . ILE A 1 178 ? -25.602 -10.183 36.436 1.00 98.25 178 ILE A N 1
ATOM 1394 C CA . ILE A 1 178 ? -24.248 -9.619 36.323 1.00 98.25 178 ILE A CA 1
ATOM 1395 C C . ILE A 1 178 ? -23.399 -10.440 35.346 1.00 98.25 178 ILE A C 1
ATOM 1397 O O . ILE A 1 178 ? -22.692 -9.869 34.517 1.00 98.25 178 ILE A O 1
ATOM 1401 N N . ARG A 1 179 ? -23.474 -11.774 35.406 1.00 98.31 179 ARG A N 1
ATOM 1402 C CA . ARG A 1 179 ? -22.741 -12.655 34.490 1.00 98.31 179 ARG A CA 1
ATOM 1403 C C . ARG A 1 179 ? -23.167 -12.451 33.039 1.00 98.31 179 ARG A C 1
ATOM 1405 O O . ARG A 1 179 ? -22.307 -12.374 32.166 1.00 98.31 179 ARG A O 1
ATOM 1412 N N . ASP A 1 180 ? -24.463 -12.323 32.781 1.00 98.38 180 ASP A N 1
ATOM 1413 C CA . ASP A 1 180 ? -24.986 -12.073 31.438 1.00 98.38 180 ASP A CA 1
ATOM 1414 C C . ASP A 1 180 ? -24.490 -10.735 30.885 1.00 98.38 180 ASP A C 1
ATOM 1416 O O . ASP A 1 180 ? -24.115 -10.644 29.713 1.00 98.38 180 ASP A O 1
ATOM 1420 N N . LEU A 1 181 ? -24.422 -9.704 31.732 1.00 98.19 181 LEU A N 1
ATOM 1421 C CA . LEU A 1 181 ? -23.841 -8.417 31.362 1.00 98.19 181 LEU A CA 1
ATOM 1422 C C . LEU A 1 181 ? -22.342 -8.545 31.049 1.00 98.19 181 LEU A C 1
ATOM 1424 O O . LEU A 1 181 ? -21.894 -8.085 30.005 1.00 98.19 181 LEU A O 1
ATOM 1428 N N . GLN A 1 182 ? -21.578 -9.251 31.885 1.00 98.31 182 GLN A N 1
ATOM 1429 C CA . GLN A 1 182 ? -20.151 -9.495 31.647 1.00 98.31 182 GLN A CA 1
ATOM 1430 C C . GLN A 1 182 ? -19.890 -10.256 30.342 1.00 98.31 182 GLN A C 1
ATOM 1432 O O . GLN A 1 182 ? -18.908 -9.978 29.651 1.00 98.31 182 GLN A O 1
ATOM 1437 N N . LEU A 1 183 ? -20.752 -11.214 29.991 1.00 98.31 183 LEU A N 1
ATOM 1438 C CA . LEU A 1 183 ? -20.654 -11.945 28.728 1.00 98.31 183 LEU A CA 1
ATOM 1439 C C . LEU A 1 183 ? -20.909 -11.028 27.529 1.00 98.31 183 LEU A C 1
ATOM 1441 O O . LEU A 1 183 ? -20.158 -11.095 26.554 1.00 98.31 183 LEU A O 1
ATOM 1445 N N . LYS A 1 184 ? -21.906 -10.140 27.614 1.00 98.25 184 LYS A N 1
ATOM 1446 C CA . LYS A 1 184 ? -22.170 -9.126 26.581 1.00 98.25 184 LYS A CA 1
ATOM 1447 C C . LYS A 1 184 ? -20.990 -8.166 26.426 1.00 98.25 184 LYS A C 1
ATOM 1449 O O . LYS A 1 184 ? -20.506 -7.989 25.311 1.00 98.25 184 LYS A O 1
ATOM 1454 N N . ASP A 1 185 ? -20.464 -7.640 27.528 1.00 98.25 185 ASP A N 1
ATOM 1455 C CA . ASP A 1 185 ? -19.308 -6.736 27.522 1.00 98.25 185 ASP A CA 1
ATOM 1456 C C . ASP A 1 185 ? -18.053 -7.414 26.961 1.00 98.25 185 ASP A C 1
ATOM 1458 O O . ASP A 1 185 ? -17.264 -6.801 26.238 1.00 98.25 185 ASP A O 1
ATOM 1462 N N . LYS A 1 186 ? -17.847 -8.698 27.282 1.00 98.44 186 LYS A N 1
ATOM 1463 C CA . LYS A 1 186 ? -16.744 -9.490 26.730 1.00 98.44 186 LYS A CA 1
ATOM 1464 C C . LYS A 1 186 ? -16.888 -9.656 25.219 1.00 98.44 186 LYS A C 1
ATOM 1466 O O . LYS A 1 186 ? -15.919 -9.402 24.509 1.00 98.44 186 LYS A O 1
ATOM 1471 N N . ALA A 1 187 ? -18.073 -10.034 24.741 1.00 98.19 187 ALA A N 1
ATOM 1472 C CA . ALA A 1 187 ? -18.339 -10.190 23.314 1.00 98.19 187 ALA A CA 1
ATOM 1473 C C . ALA A 1 187 ? -18.173 -8.865 22.553 1.00 98.19 187 ALA A C 1
ATOM 1475 O O . ALA A 1 187 ? -17.610 -8.837 21.460 1.00 98.19 187 ALA A O 1
ATOM 1476 N N . GLU A 1 188 ? -18.609 -7.749 23.138 1.00 98.19 188 GLU A N 1
ATOM 1477 C CA . GLU A 1 188 ? -18.437 -6.428 22.539 1.00 98.19 188 GLU A CA 1
ATOM 1478 C C . GLU A 1 188 ? -16.959 -6.011 22.487 1.00 98.19 188 GLU A C 1
ATOM 1480 O O . GLU A 1 188 ? -16.497 -5.493 21.472 1.00 98.19 188 GLU A O 1
ATOM 1485 N N . ARG A 1 189 ? -16.187 -6.272 23.550 1.00 97.75 189 ARG A N 1
ATOM 1486 C CA . ARG A 1 189 ? -14.738 -6.018 23.571 1.00 97.75 189 ARG A CA 1
ATOM 1487 C C . ARG A 1 189 ? -14.010 -6.830 22.501 1.00 97.75 189 ARG A C 1
ATOM 1489 O O . ARG A 1 189 ? -13.238 -6.253 21.745 1.00 97.75 189 ARG A O 1
ATOM 1496 N N . GLU A 1 190 ? -14.315 -8.120 22.393 1.00 98.12 190 GLU A N 1
ATOM 1497 C CA . GLU A 1 190 ? -13.744 -9.003 21.370 1.00 98.12 190 GLU A CA 1
ATOM 1498 C C . GLU A 1 190 ? -14.114 -8.543 19.952 1.00 98.12 190 GLU A C 1
ATOM 1500 O O . GLU A 1 190 ? -13.284 -8.572 19.046 1.00 98.12 190 GLU A O 1
ATOM 1505 N N . ARG A 1 191 ? -15.348 -8.067 19.743 1.00 98.38 191 ARG A N 1
ATOM 1506 C CA . ARG A 1 191 ? -15.758 -7.494 18.456 1.00 98.38 191 ARG A CA 1
ATOM 1507 C C . ARG A 1 191 ? -14.940 -6.252 18.104 1.00 98.38 191 ARG A C 1
ATOM 1509 O O . ARG A 1 191 ? -14.441 -6.170 16.987 1.00 98.38 191 ARG A O 1
ATOM 1516 N N . ARG A 1 192 ? -14.779 -5.312 19.044 1.00 97.94 192 ARG A N 1
ATOM 1517 C CA . ARG A 1 192 ? -13.975 -4.097 18.826 1.00 97.94 192 ARG A CA 1
ATOM 1518 C C . ARG A 1 192 ? -12.515 -4.428 18.519 1.00 97.94 192 ARG A C 1
ATOM 1520 O O . ARG A 1 192 ? -11.932 -3.798 17.646 1.00 97.94 192 ARG A O 1
ATOM 1527 N N . GLU A 1 193 ? -11.943 -5.410 19.210 1.00 97.88 193 GLU A N 1
ATOM 1528 C CA . GLU A 1 193 ? -10.571 -5.874 18.980 1.00 97.88 193 GLU A CA 1
ATOM 1529 C C . GLU A 1 193 ? -10.412 -6.474 17.578 1.00 97.88 193 GLU A C 1
ATOM 1531 O O . GLU A 1 193 ? -9.543 -6.040 16.828 1.00 97.88 193 GLU A O 1
ATOM 1536 N N . LYS A 1 194 ? -11.326 -7.359 17.160 1.00 98.12 194 LYS A N 1
ATOM 1537 C CA . LYS A 1 194 ? -11.341 -7.914 15.794 1.00 98.12 194 LYS A CA 1
ATOM 1538 C C . LYS A 1 194 ? -11.495 -6.840 14.722 1.00 98.12 194 LYS A C 1
ATOM 1540 O O . LYS A 1 194 ? -10.858 -6.918 13.675 1.00 98.12 194 LYS A O 1
ATOM 1545 N N . ASP A 1 195 ? -12.359 -5.853 14.947 1.00 97.94 195 ASP A N 1
ATOM 1546 C CA . ASP A 1 195 ? -12.547 -4.756 13.997 1.00 97.94 195 ASP A CA 1
ATOM 1547 C C . ASP A 1 195 ? -11.282 -3.887 13.911 1.00 97.94 195 ASP A C 1
ATOM 1549 O O . ASP A 1 195 ? -10.850 -3.547 12.809 1.00 97.94 195 ASP A O 1
ATOM 1553 N N . TYR A 1 196 ? -10.621 -3.618 15.039 1.00 97.81 196 TYR A N 1
ATOM 1554 C CA . TYR A 1 196 ? -9.326 -2.941 15.060 1.00 97.81 196 TYR A CA 1
ATOM 1555 C C . TYR A 1 196 ? -8.246 -3.733 14.307 1.00 97.81 196 TYR A C 1
ATOM 1557 O O . TYR A 1 196 ? -7.599 -3.185 13.414 1.00 97.81 196 TYR A O 1
ATOM 1565 N N . GLU A 1 197 ? -8.101 -5.031 14.575 1.00 97.88 197 GLU A N 1
ATOM 1566 C CA . GLU A 1 197 ? -7.167 -5.907 13.860 1.00 97.88 197 GLU A CA 1
ATOM 1567 C C . GLU A 1 197 ? -7.416 -5.903 12.349 1.00 97.88 197 GLU A C 1
ATOM 1569 O O . GLU A 1 197 ? -6.477 -5.756 11.567 1.00 97.88 197 GLU A O 1
ATOM 1574 N N . ARG A 1 198 ? -8.680 -5.986 11.916 1.00 97.81 198 ARG A N 1
ATOM 1575 C CA . ARG A 1 198 ? -9.045 -5.889 10.493 1.00 97.81 198 ARG A CA 1
ATOM 1576 C C . ARG A 1 198 ? -8.609 -4.563 9.890 1.00 97.81 198 ARG A C 1
ATOM 1578 O O . ARG A 1 198 ? -8.000 -4.561 8.824 1.00 97.81 198 ARG A O 1
ATOM 1585 N N . THR A 1 199 ? -8.895 -3.445 10.558 1.00 97.75 199 THR A N 1
ATOM 1586 C CA . THR A 1 199 ? -8.470 -2.125 10.065 1.00 97.75 199 THR A CA 1
ATOM 1587 C C . THR A 1 199 ? -6.950 -2.003 9.986 1.00 97.75 199 THR A C 1
ATOM 1589 O O . THR A 1 199 ? -6.439 -1.397 9.047 1.00 97.75 199 THR A O 1
ATOM 1592 N N . MET A 1 200 ? -6.221 -2.631 10.912 1.00 98.00 200 MET A N 1
ATOM 1593 C CA . MET A 1 200 ? -4.761 -2.670 10.898 1.00 98.00 200 MET A CA 1
ATOM 1594 C C . MET A 1 200 ? -4.220 -3.516 9.738 1.00 98.00 200 MET A C 1
ATOM 1596 O O . MET A 1 200 ? -3.315 -3.088 9.033 1.00 98.00 200 MET A O 1
ATOM 1600 N N . ILE A 1 201 ? -4.781 -4.702 9.498 1.00 98.00 201 ILE A N 1
ATOM 1601 C CA . ILE A 1 201 ? -4.380 -5.556 8.370 1.00 98.00 201 ILE A CA 1
ATOM 1602 C C . ILE A 1 201 ? -4.629 -4.835 7.042 1.00 98.00 201 ILE A C 1
ATOM 1604 O O . ILE A 1 201 ? -3.754 -4.816 6.180 1.00 98.00 201 ILE A O 1
ATOM 1608 N N . LEU A 1 202 ? -5.789 -4.189 6.898 1.00 98.00 202 LEU A N 1
ATOM 1609 C CA . LEU A 1 202 ? -6.116 -3.413 5.704 1.00 98.00 202 LEU A CA 1
ATOM 1610 C C . LEU A 1 202 ? -5.164 -2.231 5.507 1.00 98.00 202 LEU A C 1
ATOM 1612 O O . LEU A 1 202 ? -4.713 -2.006 4.389 1.00 98.00 202 LEU A O 1
ATOM 1616 N N . SER A 1 203 ? -4.823 -1.492 6.567 1.00 97.75 203 SER A N 1
ATOM 1617 C CA . SER A 1 203 ? -3.889 -0.367 6.450 1.00 97.75 203 SER A CA 1
ATOM 1618 C C . SER A 1 203 ? -2.477 -0.826 6.077 1.00 97.75 203 SER A C 1
ATOM 1620 O O . SER A 1 203 ? -1.826 -0.187 5.251 1.00 97.75 203 SER A O 1
ATOM 1622 N N . MET A 1 204 ? -2.022 -1.966 6.606 1.00 97.44 204 MET A N 1
ATOM 1623 C CA . MET A 1 204 ? -0.753 -2.574 6.200 1.00 97.44 204 MET A CA 1
ATOM 1624 C C . MET A 1 204 ? -0.766 -3.013 4.733 1.00 97.44 204 MET A C 1
ATOM 1626 O O . MET A 1 204 ? 0.208 -2.761 4.027 1.00 97.44 204 MET A O 1
ATOM 1630 N N . GLU A 1 205 ? -1.854 -3.622 4.255 1.00 98.12 205 GLU A N 1
ATOM 1631 C CA . GLU A 1 205 ? -1.959 -4.041 2.852 1.00 98.12 205 GLU A CA 1
ATOM 1632 C C . GLU A 1 205 ? -2.009 -2.838 1.905 1.00 98.12 205 GLU A C 1
ATOM 1634 O O . GLU A 1 205 ? -1.345 -2.847 0.874 1.00 98.12 205 GLU A O 1
ATOM 1639 N N . ILE A 1 206 ? -2.713 -1.764 2.277 1.00 97.81 206 ILE A N 1
ATOM 1640 C CA . ILE A 1 206 ? -2.706 -0.509 1.511 1.00 97.81 206 ILE A CA 1
ATOM 1641 C C . ILE A 1 206 ? -1.277 0.026 1.382 1.00 97.81 206 ILE A C 1
ATOM 1643 O O . ILE A 1 206 ? -0.844 0.335 0.275 1.00 97.81 206 ILE A O 1
ATOM 1647 N N . ASN A 1 207 ? -0.523 0.089 2.483 1.00 97.81 207 ASN A N 1
ATOM 1648 C CA . ASN A 1 207 ? 0.862 0.563 2.450 1.00 97.81 207 ASN A CA 1
ATOM 1649 C C . ASN A 1 207 ? 1.749 -0.330 1.572 1.00 97.81 207 ASN A C 1
ATOM 1651 O O . ASN A 1 207 ? 2.561 0.170 0.796 1.00 97.81 207 ASN A O 1
ATOM 1655 N N . ARG A 1 208 ? 1.570 -1.653 1.660 1.00 98.25 208 ARG A N 1
ATOM 1656 C CA . ARG A 1 208 ? 2.283 -2.620 0.819 1.00 98.25 208 ARG A CA 1
ATOM 1657 C C . ARG A 1 208 ? 1.979 -2.410 -0.667 1.00 98.25 208 ARG A C 1
ATOM 1659 O O . ARG A 1 208 ? 2.903 -2.405 -1.476 1.00 98.25 208 ARG A O 1
ATOM 1666 N N . LEU A 1 209 ? 0.708 -2.239 -1.030 1.00 98.06 209 LEU A N 1
ATOM 1667 C CA . LEU A 1 209 ? 0.293 -2.005 -2.415 1.00 98.06 209 LEU A CA 1
ATOM 1668 C C . LEU A 1 209 ? 0.820 -0.670 -2.946 1.00 98.06 209 LEU A C 1
ATOM 1670 O O . LEU A 1 209 ? 1.321 -0.630 -4.064 1.00 98.06 209 LEU A O 1
ATOM 1674 N N . GLN A 1 210 ? 0.789 0.390 -2.137 1.00 98.06 210 GLN A N 1
ATOM 1675 C CA . GLN A 1 210 ? 1.368 1.685 -2.504 1.00 98.06 210 GLN A CA 1
ATOM 1676 C C . GLN A 1 210 ? 2.880 1.598 -2.741 1.00 98.06 210 GLN A C 1
ATOM 1678 O O . GLN A 1 210 ? 3.396 2.229 -3.662 1.00 98.06 210 GLN A O 1
ATOM 1683 N N . GLU A 1 211 ? 3.606 0.805 -1.946 1.00 98.12 211 GLU A N 1
ATOM 1684 C CA . GLU A 1 211 ? 5.037 0.583 -2.173 1.00 98.12 211 GLU A CA 1
ATOM 1685 C C . GLU A 1 211 ? 5.295 -0.159 -3.494 1.00 98.12 211 GLU A C 1
ATOM 1687 O O . GLU A 1 211 ? 6.212 0.204 -4.236 1.00 98.12 211 GLU A O 1
ATOM 1692 N N . LEU A 1 212 ? 4.486 -1.175 -3.809 1.00 97.88 212 LEU A N 1
ATOM 1693 C CA . LEU A 1 212 ? 4.579 -1.893 -5.083 1.00 97.88 212 LEU A CA 1
ATOM 1694 C C . LEU A 1 212 ? 4.272 -0.973 -6.268 1.00 97.88 212 LEU A C 1
ATOM 1696 O O . LEU A 1 212 ? 5.068 -0.912 -7.200 1.00 97.88 212 LEU A O 1
ATOM 1700 N N . GLU A 1 213 ? 3.191 -0.197 -6.197 1.00 98.06 213 GLU A N 1
ATOM 1701 C CA . GLU A 1 213 ? 2.814 0.768 -7.234 1.00 98.06 213 GLU A CA 1
ATOM 1702 C C . GLU A 1 213 ? 3.914 1.817 -7.455 1.00 98.06 213 GLU A C 1
ATOM 1704 O O . GLU A 1 213 ? 4.263 2.133 -8.593 1.00 98.06 213 GLU A O 1
ATOM 1709 N N . ALA A 1 214 ? 4.530 2.322 -6.380 1.00 97.94 214 ALA A N 1
ATOM 1710 C CA . ALA A 1 214 ? 5.640 3.264 -6.483 1.00 97.94 214 ALA A CA 1
ATOM 1711 C C . ALA A 1 214 ? 6.856 2.650 -7.199 1.00 97.94 214 ALA A C 1
ATOM 1713 O O . ALA A 1 214 ? 7.453 3.299 -8.062 1.00 97.94 214 ALA A O 1
ATOM 1714 N N . ARG A 1 215 ? 7.203 1.393 -6.893 1.00 97.69 215 ARG A N 1
ATOM 1715 C CA . ARG A 1 215 ? 8.291 0.670 -7.576 1.00 97.69 215 ARG A CA 1
ATOM 1716 C C . ARG A 1 215 ? 7.969 0.414 -9.047 1.00 97.69 215 ARG A C 1
ATOM 1718 O O . ARG A 1 215 ? 8.813 0.670 -9.904 1.00 97.69 215 ARG A O 1
ATOM 1725 N N . GLU A 1 216 ? 6.749 -0.011 -9.361 1.00 97.81 216 GLU A N 1
ATOM 1726 C CA . GLU A 1 216 ? 6.295 -0.194 -10.745 1.00 97.81 216 GLU A CA 1
ATOM 1727 C C . GLU A 1 216 ? 6.328 1.129 -11.528 1.00 97.81 216 GLU A C 1
ATOM 1729 O O . GLU A 1 216 ? 6.771 1.178 -12.680 1.00 97.81 216 GLU A O 1
ATOM 1734 N N . ALA A 1 217 ? 5.948 2.243 -10.900 1.00 98.00 217 ALA A N 1
ATOM 1735 C CA . ALA A 1 217 ? 6.054 3.573 -11.492 1.00 98.00 217 ALA A CA 1
ATOM 1736 C C . ALA A 1 217 ? 7.515 3.987 -11.760 1.00 98.00 217 ALA A C 1
ATOM 1738 O O . ALA A 1 217 ? 7.802 4.687 -12.734 1.00 98.00 217 ALA A O 1
ATOM 1739 N N . GLU A 1 218 ? 8.468 3.577 -10.923 1.00 97.69 218 GLU A N 1
ATOM 1740 C CA . GLU A 1 218 ? 9.894 3.788 -11.189 1.00 97.69 218 GLU A CA 1
ATOM 1741 C C . GLU A 1 218 ? 10.402 2.923 -12.346 1.00 97.69 218 GLU A C 1
ATOM 1743 O O . GLU A 1 218 ? 11.117 3.425 -13.220 1.00 97.69 218 GLU A O 1
ATOM 1748 N N . ASP A 1 219 ? 10.016 1.651 -12.394 1.00 97.31 219 ASP A N 1
ATOM 1749 C CA . ASP A 1 219 ? 10.456 0.729 -13.440 1.00 97.31 219 ASP A CA 1
ATOM 1750 C C . ASP A 1 219 ? 9.856 1.078 -14.806 1.00 97.31 219 ASP A C 1
ATOM 1752 O O . ASP A 1 219 ? 10.563 1.061 -15.816 1.00 97.31 219 ASP A O 1
ATOM 1756 N N . THR A 1 220 ? 8.600 1.521 -14.857 1.00 97.44 220 THR A N 1
ATOM 1757 C CA . THR A 1 220 ? 7.994 2.059 -16.087 1.00 97.44 220 THR A CA 1
ATOM 1758 C C . THR A 1 220 ? 8.718 3.311 -16.577 1.00 97.44 220 THR A C 1
ATOM 1760 O O . THR A 1 220 ? 8.984 3.427 -17.774 1.00 97.44 220 THR A O 1
ATOM 1763 N N . LYS A 1 221 ? 9.133 4.219 -15.681 1.00 97.56 221 LYS A N 1
ATOM 1764 C CA . LYS A 1 221 ? 9.976 5.373 -16.047 1.00 97.56 221 LYS A CA 1
ATOM 1765 C C . LYS A 1 221 ? 11.333 4.931 -16.597 1.00 97.56 221 LYS A C 1
ATOM 1767 O O . LYS A 1 221 ? 11.812 5.521 -17.566 1.00 97.56 221 LYS A O 1
ATOM 1772 N N . ARG A 1 222 ? 11.969 3.911 -16.010 1.00 98.00 222 ARG A N 1
ATOM 1773 C CA . ARG A 1 222 ? 13.230 3.343 -16.531 1.00 98.00 222 ARG A CA 1
ATOM 1774 C C . ARG A 1 222 ? 13.031 2.739 -17.920 1.00 98.00 222 ARG A C 1
ATOM 1776 O O . ARG A 1 222 ? 13.797 3.053 -18.826 1.00 98.00 222 ARG A O 1
ATOM 1783 N N . MET A 1 223 ? 11.967 1.963 -18.114 1.00 97.69 223 MET A N 1
ATOM 1784 C CA . MET A 1 223 ? 11.614 1.376 -19.408 1.00 97.69 223 MET A CA 1
ATOM 1785 C C . MET A 1 223 ? 11.352 2.455 -20.467 1.00 97.69 223 MET A C 1
ATOM 1787 O O . MET A 1 223 ? 11.868 2.375 -21.579 1.00 97.69 223 MET A O 1
ATOM 1791 N N . GLN A 1 224 ? 10.608 3.510 -20.124 1.00 97.75 224 GLN A N 1
ATOM 1792 C CA . GLN A 1 224 ? 10.364 4.639 -21.025 1.00 97.75 224 GLN A CA 1
ATOM 1793 C C . GLN A 1 224 ? 11.661 5.338 -21.439 1.00 97.75 224 GLN A C 1
ATOM 1795 O O . GLN A 1 224 ? 11.818 5.665 -22.614 1.00 97.75 224 GLN A O 1
ATOM 1800 N N . LYS A 1 225 ? 12.610 5.525 -20.511 1.00 97.62 225 LYS A N 1
ATOM 1801 C CA . LYS A 1 225 ? 13.941 6.055 -20.843 1.00 97.62 225 LYS A CA 1
ATOM 1802 C C . LYS A 1 225 ? 14.657 5.159 -21.851 1.00 97.62 225 LYS A C 1
ATOM 1804 O O . LYS A 1 225 ? 15.062 5.658 -22.890 1.00 97.62 225 LYS A O 1
ATOM 1809 N N . MET A 1 226 ? 14.695 3.844 -21.624 1.00 97.00 226 MET A N 1
ATOM 1810 C CA . MET A 1 226 ? 15.313 2.899 -22.566 1.00 97.00 226 MET A CA 1
ATOM 1811 C C . MET A 1 226 ? 14.669 2.936 -23.958 1.00 97.00 226 MET A C 1
ATOM 1813 O O . MET A 1 226 ? 15.369 2.877 -24.967 1.00 97.00 226 MET A O 1
ATOM 1817 N N . ILE A 1 227 ? 13.340 3.052 -24.033 1.00 98.00 227 ILE A N 1
ATOM 1818 C CA . ILE A 1 227 ? 12.622 3.182 -25.309 1.00 98.00 227 ILE A CA 1
ATOM 1819 C C . ILE A 1 227 ? 12.998 4.490 -26.011 1.00 98.00 227 ILE A C 1
ATOM 1821 O O . ILE A 1 227 ? 13.214 4.495 -27.223 1.00 98.00 227 ILE A O 1
ATOM 1825 N N . ASN A 1 228 ? 13.076 5.595 -25.273 1.00 98.00 228 ASN A N 1
ATOM 1826 C CA . ASN A 1 228 ? 13.459 6.887 -25.833 1.00 98.00 228 ASN A CA 1
ATOM 1827 C C . ASN A 1 228 ? 14.910 6.874 -26.324 1.00 98.00 228 ASN A C 1
ATOM 1829 O O . ASN A 1 228 ? 15.166 7.300 -27.446 1.00 98.00 228 ASN A O 1
ATOM 1833 N N . ASP A 1 229 ? 15.829 6.310 -25.543 1.00 97.44 229 ASP A N 1
ATOM 1834 C CA . ASP A 1 229 ? 17.236 6.169 -25.921 1.00 97.44 229 ASP A CA 1
ATOM 1835 C C . ASP A 1 229 ? 17.382 5.282 -27.166 1.00 97.44 229 ASP A C 1
ATOM 1837 O O . ASP A 1 229 ? 18.097 5.636 -28.104 1.00 97.44 229 ASP A O 1
ATOM 1841 N N . ARG A 1 230 ? 16.626 4.176 -27.245 1.00 97.94 230 ARG A N 1
ATOM 1842 C CA . ARG A 1 230 ? 16.562 3.333 -28.448 1.00 97.94 230 ARG A CA 1
ATOM 1843 C C . ARG A 1 230 ? 16.123 4.132 -29.677 1.00 97.94 230 ARG A C 1
ATOM 1845 O O . ARG A 1 230 ? 16.756 4.010 -30.719 1.00 97.94 230 ARG A O 1
ATOM 1852 N N . LYS A 1 231 ? 15.078 4.958 -29.558 1.00 98.00 231 LYS A N 1
ATOM 1853 C CA . LYS A 1 231 ? 14.601 5.814 -30.660 1.00 98.00 231 LYS A CA 1
ATOM 1854 C C . LYS A 1 231 ? 15.649 6.837 -31.096 1.00 98.00 231 LYS A C 1
ATOM 1856 O O . LYS A 1 231 ? 15.720 7.164 -32.274 1.00 98.00 231 LYS A O 1
ATOM 1861 N N . VAL A 1 232 ? 16.444 7.366 -30.165 1.00 98.12 232 VAL A N 1
ATOM 1862 C CA . VAL A 1 232 ? 17.547 8.280 -30.501 1.00 98.12 232 VAL A CA 1
ATOM 1863 C C . VAL A 1 232 ? 18.618 7.548 -31.306 1.00 98.12 232 VAL A C 1
ATOM 1865 O O . VAL A 1 232 ? 19.068 8.070 -32.320 1.00 98.12 232 VAL A O 1
ATOM 1868 N N . ILE A 1 233 ? 18.992 6.334 -30.898 1.00 97.44 233 ILE A N 1
ATOM 1869 C CA . ILE A 1 233 ? 19.980 5.522 -31.622 1.00 97.44 233 ILE A CA 1
ATOM 1870 C C . ILE A 1 233 ? 19.477 5.165 -33.024 1.00 97.44 233 ILE A C 1
ATOM 1872 O O . ILE A 1 233 ? 20.237 5.258 -33.980 1.00 97.44 233 ILE A O 1
ATOM 1876 N N . GLU A 1 234 ? 18.206 4.790 -33.154 1.00 97.44 234 GLU A N 1
ATOM 1877 C CA . GLU A 1 234 ? 17.579 4.489 -34.446 1.00 97.44 234 GLU A CA 1
ATOM 1878 C C . GLU A 1 234 ? 17.672 5.688 -35.398 1.00 97.44 234 GLU A C 1
ATOM 1880 O O . GLU A 1 234 ? 18.243 5.564 -36.477 1.00 97.44 234 GLU A O 1
ATOM 1885 N N . LYS A 1 235 ? 17.290 6.886 -34.934 1.00 97.62 235 LYS A N 1
ATOM 1886 C CA . LYS A 1 235 ? 17.450 8.126 -35.712 1.00 97.62 235 LYS A CA 1
ATOM 1887 C C . LYS A 1 235 ? 18.898 8.397 -36.116 1.00 97.62 235 LYS A C 1
ATOM 1889 O O . LYS A 1 235 ? 19.153 8.767 -37.252 1.00 97.62 235 LYS A O 1
ATOM 1894 N N . GLN A 1 236 ? 19.858 8.183 -35.215 1.00 97.38 236 GLN A N 1
ATOM 1895 C CA . GLN A 1 236 ? 21.279 8.360 -35.538 1.00 97.38 236 GLN A CA 1
ATOM 1896 C C . GLN A 1 236 ? 21.775 7.362 -36.592 1.00 97.38 236 GLN A C 1
ATOM 1898 O O . GLN A 1 236 ? 22.685 7.679 -37.360 1.00 97.38 236 GLN A O 1
ATOM 1903 N N . ILE A 1 237 ? 21.238 6.139 -36.608 1.00 96.81 237 ILE A N 1
ATOM 1904 C CA . ILE A 1 237 ? 21.561 5.138 -37.630 1.00 96.81 237 ILE A CA 1
ATOM 1905 C C . ILE A 1 237 ? 20.999 5.581 -38.979 1.00 96.81 237 ILE A C 1
ATOM 1907 O O . ILE A 1 237 ? 21.740 5.536 -39.963 1.00 96.81 237 ILE A O 1
ATOM 1911 N N . ASP A 1 238 ? 19.751 6.046 -39.001 1.00 97.81 238 ASP A N 1
ATOM 1912 C CA . ASP A 1 238 ? 19.079 6.529 -40.208 1.00 97.81 238 ASP A CA 1
ATOM 1913 C C . ASP A 1 238 ? 19.804 7.754 -40.785 1.00 97.81 238 ASP A C 1
ATOM 1915 O O . ASP A 1 238 ? 20.216 7.731 -41.941 1.00 97.81 238 ASP A O 1
ATOM 1919 N N . GLU A 1 239 ? 20.119 8.755 -39.958 1.00 97.62 239 GLU A N 1
ATOM 1920 C CA . GLU A 1 239 ? 20.894 9.942 -40.359 1.00 97.62 239 GLU A CA 1
ATOM 1921 C C . GLU A 1 239 ? 22.265 9.563 -40.953 1.00 97.62 239 GLU A C 1
ATOM 1923 O O . GLU A 1 239 ? 22.713 10.124 -41.954 1.00 97.62 239 GLU A O 1
ATOM 1928 N N . ARG A 1 240 ? 22.951 8.568 -40.372 1.00 97.19 240 ARG A N 1
ATOM 1929 C CA . ARG A 1 240 ? 24.223 8.054 -40.915 1.00 97.19 240 ARG A CA 1
ATOM 1930 C C . ARG A 1 240 ? 24.042 7.246 -42.197 1.00 97.19 240 ARG A C 1
ATOM 1932 O O . ARG A 1 240 ? 24.995 7.127 -42.969 1.00 97.19 240 ARG A O 1
ATOM 1939 N N . ALA A 1 241 ? 22.899 6.600 -42.395 1.00 97.38 241 ALA A N 1
ATOM 1940 C CA . ALA A 1 241 ? 22.592 5.888 -43.629 1.00 97.38 241 ALA A CA 1
ATOM 1941 C C . ALA A 1 241 ? 22.311 6.886 -44.760 1.00 97.38 241 ALA A C 1
ATOM 1943 O O . ALA A 1 241 ? 22.924 6.773 -45.818 1.00 97.38 241 ALA A O 1
ATOM 1944 N N . GLU A 1 242 ? 21.499 7.911 -44.497 1.00 97.25 242 GLU A N 1
ATOM 1945 C CA . GLU A 1 242 ? 21.217 9.007 -45.429 1.00 97.25 242 GLU A CA 1
ATOM 1946 C C . GLU A 1 242 ? 22.492 9.765 -45.817 1.00 97.25 242 GLU A C 1
ATOM 1948 O O . GLU A 1 242 ? 22.754 9.976 -46.999 1.00 97.25 242 GLU A O 1
ATOM 1953 N N . ALA A 1 243 ? 23.349 10.097 -44.844 1.00 96.81 243 ALA A N 1
ATOM 1954 C CA . ALA A 1 243 ? 24.623 10.758 -45.121 1.00 96.81 243 ALA A CA 1
ATOM 1955 C C . ALA A 1 243 ? 25.559 9.901 -45.994 1.00 96.81 243 ALA A C 1
ATOM 1957 O O . ALA A 1 243 ? 26.259 10.432 -46.857 1.00 96.81 243 ALA A O 1
ATOM 1958 N N . ARG A 1 244 ? 25.568 8.574 -45.793 1.00 97.31 244 ARG A N 1
ATOM 1959 C CA . ARG A 1 244 ? 26.339 7.646 -46.638 1.00 97.31 244 ARG A CA 1
ATOM 1960 C C . ARG A 1 244 ? 25.784 7.579 -48.055 1.00 97.31 244 ARG A C 1
ATOM 1962 O O . ARG A 1 244 ? 26.577 7.622 -48.988 1.00 97.31 244 ARG A O 1
ATOM 1969 N N . LEU A 1 245 ? 24.462 7.523 -48.203 1.00 96.12 245 LEU A N 1
ATOM 1970 C CA . LEU A 1 245 ? 23.806 7.523 -49.508 1.00 96.12 245 LEU A CA 1
ATOM 1971 C C . LEU A 1 245 ? 24.129 8.807 -50.283 1.00 96.12 245 LEU A C 1
ATOM 1973 O O . LEU A 1 245 ? 24.568 8.736 -51.423 1.00 96.12 245 LEU A O 1
ATOM 1977 N N . LEU A 1 246 ? 24.018 9.972 -49.639 1.00 96.50 246 LEU A N 1
ATOM 1978 C CA . LEU A 1 246 ? 24.343 11.256 -50.264 1.00 96.50 246 LEU A CA 1
ATOM 1979 C C . LEU A 1 246 ? 25.819 11.337 -50.687 1.00 96.50 246 LEU A C 1
ATOM 1981 O O . LEU A 1 246 ? 26.145 11.875 -51.744 1.00 96.50 246 LEU A O 1
ATOM 1985 N N . GLN A 1 247 ? 26.727 10.793 -49.872 1.00 96.19 247 GLN A N 1
ATOM 1986 C CA . GLN A 1 247 ? 28.146 10.727 -50.216 1.00 96.19 247 GLN A CA 1
ATOM 1987 C C . GLN A 1 247 ? 28.401 9.796 -51.409 1.00 96.19 247 GLN A C 1
ATOM 1989 O O . GLN A 1 247 ? 29.236 10.109 -52.256 1.00 96.19 247 GLN A O 1
ATOM 1994 N N . GLU A 1 248 ? 27.712 8.659 -51.481 1.00 96.19 248 GLU A N 1
ATOM 1995 C CA . GLU A 1 248 ? 27.801 7.729 -52.608 1.00 96.19 248 GLU A CA 1
ATOM 1996 C C . GLU A 1 248 ? 27.265 8.366 -53.897 1.00 96.19 248 GLU A C 1
ATOM 1998 O O . GLU A 1 248 ? 27.962 8.356 -54.910 1.00 96.19 248 GLU A O 1
ATOM 2003 N N . GLU A 1 249 ? 26.117 9.045 -53.834 1.00 95.44 249 GLU A N 1
ATOM 2004 C CA . GLU A 1 249 ? 25.563 9.810 -54.957 1.00 95.44 249 GLU A CA 1
ATOM 2005 C C . GLU A 1 249 ? 26.523 10.904 -55.450 1.00 95.44 249 GLU A C 1
ATOM 2007 O O . GLU A 1 249 ? 26.698 11.068 -56.659 1.00 95.44 249 GLU A O 1
ATOM 2012 N N . ALA A 1 250 ? 27.187 11.625 -54.541 1.00 95.94 250 ALA A N 1
ATOM 2013 C CA . ALA A 1 250 ? 28.185 12.630 -54.906 1.00 95.94 250 ALA A CA 1
ATOM 2014 C C . ALA A 1 250 ? 29.397 12.005 -55.621 1.00 95.94 250 ALA A C 1
ATOM 2016 O O . ALA A 1 250 ? 29.842 12.516 -56.649 1.00 95.94 250 ALA A O 1
ATOM 2017 N N . ARG A 1 251 ? 29.901 10.862 -55.133 1.00 95.81 251 ARG A N 1
ATOM 2018 C CA . ARG A 1 251 ? 31.003 10.139 -55.795 1.00 95.81 251 ARG A CA 1
ATOM 2019 C C . ARG A 1 251 ? 30.595 9.618 -57.167 1.00 95.81 251 ARG A C 1
ATOM 2021 O O . ARG A 1 251 ? 31.401 9.657 -58.092 1.00 95.81 251 ARG A O 1
ATOM 2028 N N . ASP A 1 252 ? 29.360 9.158 -57.320 1.00 95.75 252 ASP A N 1
ATOM 2029 C CA . ASP A 1 252 ? 28.837 8.716 -58.610 1.00 95.75 252 ASP A CA 1
ATOM 2030 C C . ASP A 1 252 ? 28.708 9.868 -59.608 1.00 95.75 252 ASP A C 1
ATOM 2032 O O . ASP A 1 252 ? 29.011 9.686 -60.789 1.00 95.75 252 ASP A O 1
ATOM 2036 N N . GLN A 1 253 ? 28.311 11.060 -59.156 1.00 95.81 253 GLN A N 1
ATOM 2037 C CA . GLN A 1 253 ? 28.308 12.266 -59.988 1.00 95.81 253 GLN A CA 1
ATOM 2038 C C . GLN A 1 253 ? 29.729 12.640 -60.430 1.00 95.81 253 GLN A C 1
ATOM 2040 O O . GLN A 1 253 ? 29.969 12.787 -61.628 1.00 95.81 253 GLN A O 1
ATOM 2045 N N . GLU A 1 254 ? 30.692 12.685 -59.504 1.00 94.94 254 GLU A N 1
ATOM 2046 C CA . GLU A 1 254 ? 32.106 12.941 -59.820 1.00 94.94 254 GLU A CA 1
ATOM 2047 C C . GLU A 1 254 ? 32.677 11.903 -60.800 1.00 94.94 254 GLU A C 1
ATOM 2049 O O . GLU A 1 254 ? 33.370 12.252 -61.760 1.00 94.94 254 GLU A O 1
ATOM 2054 N N . ASN A 1 255 ? 32.355 10.621 -60.600 1.00 95.69 255 ASN A N 1
ATOM 2055 C CA . ASN A 1 255 ? 32.773 9.536 -61.485 1.00 95.69 255 ASN A CA 1
ATOM 2056 C C . ASN A 1 255 ? 32.188 9.700 -62.895 1.00 95.69 255 ASN A C 1
ATOM 2058 O O . ASN A 1 255 ? 32.907 9.511 -63.879 1.00 95.69 255 ASN A O 1
ATOM 2062 N N . ARG A 1 256 ? 30.906 10.071 -63.019 1.00 95.75 256 ARG A N 1
ATOM 2063 C CA . ARG A 1 256 ? 30.268 10.335 -64.320 1.00 95.75 256 ARG A CA 1
ATOM 2064 C C . ARG A 1 256 ? 30.928 11.509 -65.031 1.00 95.75 256 ARG A C 1
ATOM 2066 O O . ARG A 1 256 ? 31.323 11.357 -66.184 1.00 95.75 256 ARG A O 1
ATOM 2073 N N . GLU A 1 257 ? 31.130 12.629 -64.340 1.00 95.56 257 GLU A N 1
ATOM 2074 C CA . GLU A 1 257 ? 31.817 13.792 -64.909 1.00 95.56 257 GLU A CA 1
ATOM 2075 C C . GLU A 1 257 ? 33.240 13.452 -65.369 1.00 95.56 257 GLU A C 1
ATOM 2077 O O . GLU A 1 257 ? 33.688 13.894 -66.429 1.00 95.56 257 GLU A O 1
ATOM 2082 N N . MET A 1 258 ? 33.969 12.647 -64.591 1.00 93.06 258 MET A N 1
ATOM 2083 C CA . MET A 1 258 ? 35.313 12.203 -64.952 1.00 93.06 258 MET A CA 1
ATOM 2084 C C . MET A 1 258 ? 35.300 11.346 -66.222 1.00 93.06 258 MET A C 1
ATOM 2086 O O . MET A 1 258 ? 36.101 11.586 -67.127 1.00 93.06 258 MET A O 1
ATOM 2090 N N . LEU A 1 259 ? 34.384 10.378 -66.317 1.00 94.94 259 LEU A N 1
ATOM 2091 C CA . LEU A 1 259 ? 34.232 9.528 -67.500 1.00 94.94 259 LEU A CA 1
ATOM 2092 C C . LEU A 1 259 ? 33.849 10.342 -68.742 1.00 94.94 259 LEU A C 1
ATOM 2094 O O . LEU A 1 259 ? 34.401 10.109 -69.819 1.00 94.94 259 LEU A O 1
ATOM 2098 N N . GLU A 1 260 ? 32.961 11.325 -68.599 1.00 95.50 260 GLU A N 1
ATOM 2099 C CA . GLU A 1 260 ? 32.608 12.246 -69.681 1.00 95.50 260 GLU A CA 1
ATOM 2100 C C . GLU A 1 260 ? 33.821 13.052 -70.152 1.00 95.50 260 GLU A C 1
ATOM 2102 O O . GLU A 1 260 ? 34.094 13.106 -71.353 1.00 95.50 260 GLU A O 1
ATOM 2107 N N . ARG A 1 261 ? 34.619 13.606 -69.229 1.00 94.44 261 ARG A N 1
ATOM 2108 C CA . ARG A 1 261 ? 35.858 14.325 -69.574 1.00 94.44 261 ARG A CA 1
ATOM 2109 C C . ARG A 1 261 ? 36.867 13.424 -70.286 1.00 94.44 261 ARG A C 1
ATOM 2111 O O . ARG A 1 261 ? 37.447 13.848 -71.282 1.00 94.44 261 ARG A O 1
ATOM 2118 N N . ILE A 1 262 ? 37.054 12.183 -69.825 1.00 94.38 262 ILE A N 1
ATOM 2119 C CA . ILE A 1 262 ? 37.930 11.202 -70.489 1.00 94.38 262 ILE A CA 1
ATOM 2120 C C . ILE A 1 262 ? 37.450 10.947 -71.919 1.00 94.38 262 ILE A C 1
ATOM 2122 O O . ILE A 1 262 ? 38.254 10.990 -72.849 1.00 94.38 262 ILE A O 1
ATOM 2126 N N . ARG A 1 263 ? 36.143 10.735 -72.111 1.00 95.12 263 ARG A N 1
ATOM 2127 C CA . ARG A 1 263 ? 35.554 10.508 -73.435 1.00 95.12 263 ARG A CA 1
ATOM 2128 C C . ARG A 1 263 ? 35.765 11.703 -74.364 1.00 95.12 263 ARG A C 1
ATOM 2130 O O . ARG A 1 263 ? 36.117 11.516 -75.526 1.00 95.12 263 ARG A O 1
ATOM 2137 N N . MET A 1 264 ? 35.600 12.922 -73.850 1.00 95.12 264 MET A N 1
ATOM 2138 C CA . MET A 1 264 ? 35.861 14.146 -74.611 1.00 95.12 264 MET A CA 1
ATOM 2139 C C . MET A 1 264 ? 37.332 14.259 -75.027 1.00 95.12 264 MET A C 1
ATOM 2141 O O . MET A 1 264 ? 37.607 14.587 -76.180 1.00 95.12 264 MET A O 1
ATOM 2145 N N . TYR A 1 265 ? 38.279 13.949 -74.136 1.00 94.69 265 TYR A N 1
ATOM 2146 C CA . TYR A 1 265 ? 39.705 13.964 -74.478 1.00 94.69 265 TYR A CA 1
ATOM 2147 C C . TYR A 1 265 ? 40.083 12.888 -75.492 1.00 94.69 265 TYR A C 1
ATOM 2149 O O . TYR A 1 265 ? 40.806 13.190 -76.436 1.00 94.69 265 TYR A O 1
ATOM 2157 N N . GLN A 1 266 ? 39.552 11.670 -75.357 1.00 94.31 266 GLN A N 1
ATOM 2158 C CA . GLN A 1 266 ? 39.760 10.606 -76.342 1.00 94.31 266 GLN A CA 1
ATOM 2159 C C . GLN A 1 266 ? 39.294 11.043 -77.732 1.00 94.31 266 GLN A C 1
ATOM 2161 O O . GLN A 1 266 ? 40.041 10.910 -78.697 1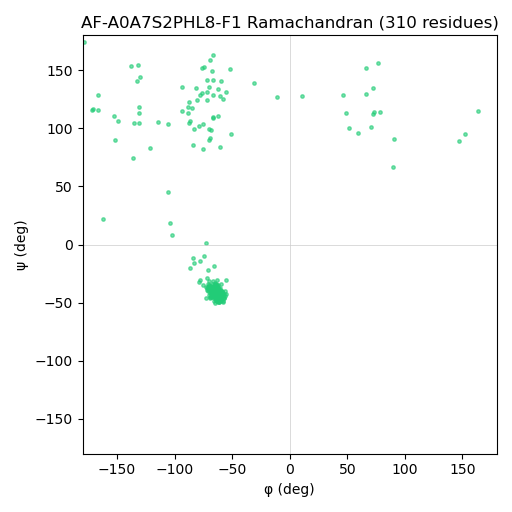.00 94.31 266 GLN A O 1
ATOM 2166 N N . LEU A 1 267 ? 38.105 11.646 -77.828 1.00 95.06 267 LEU A N 1
ATOM 2167 C CA . LEU A 1 267 ? 37.571 12.133 -79.097 1.00 95.06 267 LEU A CA 1
ATOM 2168 C C . LEU A 1 267 ? 38.424 13.272 -79.682 1.00 95.06 267 LEU A C 1
ATOM 2170 O O . LEU A 1 267 ? 38.741 13.261 -80.869 1.00 95.06 267 LEU A O 1
ATOM 2174 N N . GLN A 1 268 ? 38.873 14.218 -78.852 1.00 93.56 268 GLN A N 1
ATOM 2175 C CA . GLN A 1 268 ? 39.796 15.272 -79.289 1.00 93.56 268 GLN A CA 1
ATOM 2176 C C . GLN A 1 268 ? 41.148 14.719 -79.760 1.00 93.56 268 GLN A C 1
ATOM 2178 O O . GLN A 1 268 ? 41.723 15.236 -80.720 1.00 93.56 268 GLN A O 1
ATOM 2183 N N . ASP A 1 269 ? 41.677 13.693 -79.098 1.00 92.62 269 ASP A N 1
ATOM 2184 C CA . ASP A 1 269 ? 42.942 13.064 -79.472 1.00 92.62 269 ASP A CA 1
ATOM 2185 C C . ASP A 1 269 ? 42.807 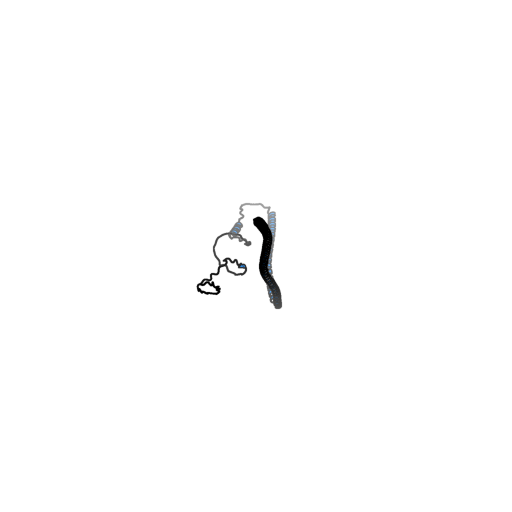12.241 -80.755 1.00 92.62 269 ASP A C 1
ATOM 2187 O O . ASP A 1 269 ? 43.692 12.304 -81.611 1.00 92.62 269 ASP A O 1
ATOM 2191 N N . GLU A 1 270 ? 41.678 11.557 -80.954 1.00 93.56 270 GLU A N 1
ATOM 2192 C CA . GLU A 1 270 ? 41.333 10.908 -82.219 1.00 93.56 270 GLU A CA 1
ATOM 2193 C C . GLU A 1 270 ? 41.230 11.922 -83.364 1.00 93.56 270 GLU A C 1
ATOM 2195 O O . GLU A 1 270 ? 41.804 11.702 -84.433 1.00 93.56 270 GLU A O 1
ATOM 2200 N N . GLU A 1 271 ? 40.569 13.062 -83.152 1.00 93.19 271 GLU A N 1
ATOM 2201 C CA . GLU A 1 271 ? 40.496 14.136 -84.146 1.00 93.19 271 GLU A CA 1
ATOM 2202 C C . GLU A 1 271 ? 41.873 14.726 -84.463 1.00 93.19 271 GLU A C 1
ATOM 2204 O O . GLU A 1 271 ? 42.216 14.921 -85.632 1.00 93.19 271 GLU A O 1
ATOM 2209 N N . LYS A 1 272 ? 42.698 14.993 -83.443 1.00 93.12 272 LYS A N 1
ATOM 2210 C CA . LYS A 1 272 ? 44.081 15.455 -83.638 1.00 93.12 272 LYS A CA 1
ATOM 2211 C C . LYS A 1 272 ? 44.905 14.410 -84.387 1.00 93.12 272 LYS A C 1
ATOM 2213 O O . LYS A 1 272 ? 45.695 14.779 -85.253 1.00 93.12 272 LYS A O 1
ATOM 2218 N N . ALA A 1 273 ? 44.731 13.125 -84.086 1.00 91.75 273 ALA A N 1
ATOM 2219 C CA . ALA A 1 273 ? 45.406 12.038 -84.784 1.00 91.75 273 ALA A CA 1
ATOM 2220 C C . ALA A 1 273 ? 44.956 11.942 -86.249 1.00 91.75 273 ALA A C 1
ATOM 2222 O O . ALA A 1 273 ? 45.809 11.792 -87.122 1.00 91.75 273 ALA A O 1
ATOM 2223 N N . ARG A 1 274 ? 43.656 12.096 -86.541 1.00 92.38 274 ARG A N 1
ATOM 2224 C CA . ARG A 1 274 ? 43.131 12.174 -87.916 1.00 92.38 274 ARG A CA 1
ATOM 2225 C C . ARG A 1 274 ? 43.708 13.366 -88.671 1.00 92.38 274 ARG A C 1
ATOM 2227 O O . ARG A 1 274 ? 44.293 13.167 -89.727 1.00 92.38 274 ARG A O 1
ATOM 2234 N N . LYS A 1 275 ? 43.676 14.569 -88.088 1.00 92.69 275 LYS A N 1
ATOM 2235 C CA . LYS A 1 275 ? 44.282 15.774 -88.684 1.00 92.69 275 LYS A CA 1
ATOM 2236 C C . LYS A 1 275 ? 45.775 15.587 -88.959 1.00 92.69 275 LYS A C 1
ATOM 2238 O O . LYS A 1 275 ? 46.252 15.955 -90.024 1.00 92.69 275 LYS A O 1
ATOM 2243 N N . LYS A 1 276 ? 46.524 14.977 -88.031 1.00 92.44 276 LYS A N 1
ATOM 2244 C CA . LYS A 1 276 ? 47.946 14.649 -88.243 1.00 92.44 276 LYS A CA 1
ATOM 2245 C C . LYS A 1 276 ? 48.148 13.654 -89.386 1.00 92.44 276 LYS A C 1
ATOM 2247 O O . LYS A 1 276 ? 49.083 13.837 -90.159 1.00 92.44 276 LYS A O 1
ATOM 2252 N N . LYS A 1 277 ? 47.298 12.625 -89.501 1.00 92.75 277 LYS A N 1
ATOM 2253 C CA . LYS A 1 277 ? 47.331 11.673 -90.623 1.00 92.75 277 LYS A CA 1
ATOM 2254 C C . LYS A 1 277 ? 47.047 12.372 -91.950 1.00 92.75 277 LYS A C 1
ATOM 2256 O O . LYS A 1 277 ? 47.851 12.231 -92.858 1.00 92.75 277 LYS A O 1
ATOM 2261 N N . GLU A 1 278 ? 46.002 13.194 -92.024 1.00 91.75 278 GLU A N 1
ATOM 2262 C CA . GLU A 1 278 ? 45.668 13.974 -93.225 1.00 91.75 278 GLU A CA 1
ATOM 2263 C C . GLU A 1 278 ? 46.805 14.922 -93.633 1.00 91.75 278 GLU A C 1
ATOM 2265 O O . GLU A 1 278 ? 47.155 15.003 -94.806 1.00 91.75 278 GLU A O 1
ATOM 2270 N N . ILE A 1 279 ? 47.423 15.624 -92.675 1.00 91.69 279 ILE A N 1
ATOM 2271 C CA . ILE A 1 279 ? 48.583 16.488 -92.945 1.00 91.69 279 ILE A CA 1
ATOM 2272 C C . ILE A 1 279 ? 49.765 15.656 -93.459 1.00 91.69 279 ILE A C 1
ATOM 2274 O O . ILE A 1 279 ? 50.420 16.056 -94.418 1.00 91.69 279 ILE A O 1
ATOM 2278 N N . ALA A 1 280 ? 50.036 14.499 -92.849 1.00 90.62 280 ALA A N 1
ATOM 2279 C CA . ALA A 1 280 ? 51.111 13.612 -93.283 1.00 90.62 280 ALA A CA 1
ATOM 2280 C C . ALA A 1 280 ? 50.855 13.019 -94.679 1.00 90.62 280 ALA A C 1
ATOM 2282 O O . ALA A 1 280 ? 51.798 12.873 -95.452 1.00 90.62 280 ALA A O 1
ATOM 2283 N N . GLU A 1 281 ? 49.607 12.689 -95.016 1.00 91.25 281 GLU A N 1
ATOM 2284 C CA . GLU A 1 281 ? 49.204 12.229 -96.350 1.00 91.25 281 GLU A CA 1
ATOM 2285 C C . GLU A 1 281 ? 49.379 13.335 -97.392 1.00 91.25 281 GLU A C 1
ATOM 2287 O O . GLU A 1 281 ? 50.062 13.107 -98.388 1.00 91.25 281 GLU A O 1
ATOM 2292 N N . ARG A 1 282 ? 48.896 14.555 -97.122 1.00 91.06 282 ARG A N 1
ATOM 2293 C CA . ARG A 1 282 ? 49.112 15.713 -98.009 1.00 91.06 282 ARG A CA 1
ATOM 2294 C C . ARG A 1 282 ? 50.595 15.998 -98.234 1.00 91.06 282 ARG A C 1
ATOM 2296 O O . ARG A 1 282 ? 51.010 16.183 -99.371 1.00 91.06 282 ARG A O 1
ATOM 2303 N N . ALA A 1 283 ? 51.401 15.975 -97.172 1.00 89.56 283 ALA A N 1
ATOM 2304 C CA . ALA A 1 283 ? 52.846 16.160 -97.283 1.00 89.56 283 ALA A CA 1
ATOM 2305 C C . ALA A 1 283 ? 53.508 15.046 -98.117 1.00 89.56 283 ALA A C 1
ATOM 2307 O O . ALA A 1 283 ? 54.425 15.311 -98.887 1.00 89.56 283 ALA A O 1
ATOM 2308 N N . ARG A 1 284 ? 53.044 13.792 -98.007 1.00 87.44 284 ARG A N 1
ATOM 2309 C CA . ARG A 1 284 ? 53.533 12.685 -98.849 1.00 87.44 284 ARG A CA 1
ATOM 2310 C C . ARG A 1 284 ? 53.160 12.872 -100.315 1.00 87.44 284 ARG A C 1
ATOM 2312 O O . ARG A 1 284 ? 54.013 12.650 -101.168 1.00 87.44 284 ARG A O 1
ATOM 2319 N N . GLU A 1 285 ? 51.924 13.266 -100.609 1.00 90.38 285 GLU A N 1
ATOM 2320 C CA . GLU A 1 285 ? 51.479 13.563 -101.977 1.00 90.38 285 GLU A CA 1
ATOM 2321 C C . GLU A 1 285 ? 52.287 14.707 -102.598 1.00 90.38 285 GLU A C 1
ATOM 2323 O O . GLU A 1 285 ? 52.692 14.614 -103.756 1.00 90.38 285 GLU A O 1
ATOM 2328 N N . GLU A 1 286 ? 52.572 15.757 -101.824 1.00 88.25 286 GLU A N 1
ATOM 2329 C CA . GLU A 1 286 ? 53.412 16.879 -102.247 1.00 88.25 286 GLU A CA 1
ATOM 2330 C C . GLU A 1 286 ? 54.844 16.422 -102.562 1.00 88.25 286 GLU A C 1
ATOM 2332 O O . GLU A 1 286 ? 55.334 16.687 -103.657 1.00 88.25 286 GLU A O 1
ATOM 2337 N N . ILE A 1 287 ? 55.467 15.623 -101.686 1.00 87.69 287 ILE A N 1
ATOM 2338 C CA . ILE A 1 287 ? 56.801 15.043 -101.925 1.00 87.69 287 ILE A CA 1
ATOM 2339 C C . ILE A 1 287 ? 56.812 14.140 -103.168 1.00 87.69 287 ILE A C 1
ATOM 2341 O O . ILE A 1 287 ? 57.773 14.164 -103.938 1.00 87.69 287 ILE A O 1
ATOM 2345 N N . ILE A 1 288 ? 55.776 13.318 -103.383 1.00 89.44 288 ILE A N 1
ATOM 2346 C CA . ILE A 1 288 ? 55.669 12.476 -104.586 1.00 89.44 288 ILE A CA 1
ATOM 2347 C C . ILE A 1 288 ? 55.578 13.361 -105.831 1.00 89.44 288 ILE A C 1
ATOM 2349 O O . ILE A 1 288 ? 56.340 13.146 -106.770 1.00 89.44 288 ILE A O 1
ATOM 2353 N N . ARG A 1 289 ? 54.722 14.390 -105.817 1.00 91.00 289 ARG A N 1
ATOM 2354 C CA . ARG A 1 289 ? 54.560 15.326 -106.935 1.00 91.00 289 ARG A CA 1
ATOM 2355 C C . ARG A 1 289 ? 55.854 16.084 -107.242 1.00 91.00 289 ARG A C 1
ATOM 2357 O O . ARG A 1 289 ? 56.223 16.197 -108.409 1.00 91.00 289 ARG A O 1
ATOM 2364 N N . GLU A 1 290 ? 56.561 16.580 -106.227 1.00 89.38 290 GLU A N 1
ATOM 2365 C CA . GLU A 1 290 ? 57.854 17.254 -106.401 1.00 89.38 290 GLU A CA 1
ATOM 2366 C C . GLU A 1 290 ? 58.929 16.301 -106.934 1.00 89.38 290 GLU A C 1
ATOM 2368 O O . GLU A 1 290 ? 59.676 16.660 -107.844 1.00 89.38 290 GLU A O 1
ATOM 2373 N N . ASN A 1 291 ? 58.983 15.062 -106.438 1.00 87.88 291 ASN A N 1
ATOM 2374 C CA . ASN A 1 291 ? 59.905 14.048 -106.948 1.00 87.88 291 ASN A CA 1
ATOM 2375 C C . ASN A 1 291 ? 59.590 13.661 -108.398 1.00 87.88 291 ASN A C 1
ATOM 2377 O O . ASN A 1 291 ? 60.512 13.525 -109.203 1.00 87.88 291 ASN A O 1
ATOM 2381 N N . GLU A 1 292 ? 58.315 13.503 -108.758 1.00 89.56 292 GLU A N 1
ATOM 2382 C CA . GLU A 1 292 ? 57.877 13.257 -110.135 1.00 89.56 292 GLU A CA 1
ATOM 2383 C C . GLU A 1 292 ? 58.252 14.422 -111.054 1.00 89.56 292 GLU A C 1
ATOM 2385 O O . GLU A 1 292 ? 58.833 14.192 -112.117 1.00 89.56 292 GLU A O 1
ATOM 2390 N N . ALA A 1 293 ? 58.009 15.664 -110.625 1.00 86.81 293 ALA A N 1
ATOM 2391 C CA . ALA A 1 293 ? 58.412 16.867 -111.349 1.00 86.81 293 ALA A CA 1
ATOM 2392 C C . ALA A 1 293 ? 59.940 16.955 -111.508 1.00 86.81 293 ALA A C 1
ATOM 2394 O O . ALA A 1 293 ? 60.439 17.246 -112.596 1.00 86.81 293 ALA A O 1
ATOM 2395 N N . HIS A 1 294 ? 60.704 16.626 -110.464 1.00 86.69 294 HIS A N 1
ATOM 2396 C CA . HIS A 1 294 ? 62.165 16.600 -110.509 1.00 86.69 294 HIS A CA 1
ATOM 2397 C C . HIS A 1 294 ? 62.695 15.485 -111.430 1.00 86.69 294 HIS A C 1
ATOM 2399 O O . HIS A 1 294 ? 63.629 15.704 -112.204 1.00 86.69 294 HIS A O 1
ATOM 2405 N N . ILE A 1 295 ? 62.087 14.291 -111.415 1.00 83.44 295 ILE A N 1
ATOM 2406 C CA . ILE A 1 295 ? 62.407 13.203 -112.353 1.00 83.44 295 ILE A CA 1
ATOM 2407 C C . ILE A 1 295 ? 62.075 13.619 -113.790 1.00 83.44 295 ILE A C 1
ATOM 2409 O O . ILE A 1 295 ? 62.875 13.351 -114.689 1.00 83.44 295 ILE A O 1
ATOM 2413 N N . ALA A 1 296 ? 60.926 14.260 -114.019 1.00 85.88 296 ALA A N 1
ATOM 2414 C CA . ALA A 1 296 ? 60.518 14.757 -115.329 1.00 85.88 296 ALA A CA 1
ATOM 2415 C C . ALA A 1 296 ? 61.498 15.817 -115.852 1.00 85.88 296 ALA A C 1
ATOM 2417 O O . ALA A 1 296 ? 62.042 15.639 -116.939 1.00 85.88 296 ALA A O 1
ATOM 2418 N N . SER A 1 297 ? 61.834 16.824 -115.041 1.00 82.62 297 SER A N 1
ATOM 2419 C CA . SER A 1 297 ? 62.834 17.845 -115.376 1.00 82.62 297 SER A CA 1
ATOM 2420 C C . SER A 1 297 ? 64.216 17.233 -115.656 1.00 82.62 297 SER A C 1
ATOM 2422 O O . SER A 1 297 ? 64.871 17.578 -116.637 1.00 82.62 297 SER A O 1
ATOM 2424 N N . LYS A 1 298 ? 64.651 16.234 -114.872 1.00 84.75 298 LYS A N 1
ATOM 2425 C CA . LYS A 1 298 ? 65.917 15.519 -115.117 1.00 84.75 298 LYS A CA 1
ATOM 2426 C C . LYS A 1 298 ? 65.893 14.697 -116.412 1.00 84.75 298 LYS A C 1
ATOM 2428 O O . LYS A 1 298 ? 66.923 14.588 -117.076 1.00 84.75 298 LYS A O 1
ATOM 2433 N N . LYS A 1 299 ? 64.755 14.093 -116.773 1.00 82.75 299 LYS A N 1
ATOM 2434 C CA . LYS A 1 299 ? 64.572 13.389 -118.057 1.00 82.75 299 LYS A CA 1
ATOM 2435 C C . LYS A 1 299 ? 64.582 14.364 -119.232 1.00 82.75 299 LYS A C 1
ATOM 2437 O O . LYS A 1 299 ? 65.225 14.070 -120.232 1.00 82.75 299 LYS A O 1
ATOM 2442 N N . GLU A 1 300 ? 63.916 15.506 -119.095 1.00 79.75 300 GLU A N 1
ATOM 2443 C CA . GLU A 1 300 ? 63.902 16.574 -120.095 1.00 79.75 300 GLU A CA 1
ATOM 2444 C C . GLU A 1 300 ? 65.308 17.138 -120.323 1.00 79.75 300 GLU A C 1
ATOM 2446 O O . GLU A 1 300 ? 65.758 17.209 -121.463 1.00 79.75 300 GLU A O 1
ATOM 2451 N N . ARG A 1 301 ? 66.066 17.397 -119.249 1.00 80.12 301 ARG A N 1
ATOM 2452 C CA . ARG A 1 301 ? 67.470 17.820 -119.340 1.00 80.12 301 ARG A CA 1
ATOM 2453 C C . ARG A 1 301 ? 68.345 16.796 -120.061 1.00 80.12 301 ARG A C 1
ATOM 2455 O O . ARG A 1 301 ? 69.124 17.166 -120.924 1.00 80.12 301 ARG A O 1
ATOM 2462 N N . LYS A 1 302 ? 68.184 15.503 -119.759 1.00 79.44 302 LYS A N 1
ATOM 2463 C CA . LYS A 1 302 ? 68.897 14.425 -120.470 1.00 79.44 302 LYS A CA 1
ATOM 2464 C C . LYS A 1 302 ? 68.500 14.318 -121.945 1.00 79.44 302 LYS A C 1
ATOM 2466 O O . LYS A 1 302 ? 69.317 13.913 -122.761 1.00 79.44 302 LYS A O 1
ATOM 2471 N N . LEU A 1 303 ? 67.244 14.602 -122.286 1.00 78.12 303 LEU A N 1
ATOM 2472 C CA . LEU A 1 303 ? 66.774 14.641 -123.674 1.00 78.12 303 LEU A CA 1
ATOM 2473 C C . LEU A 1 303 ? 67.354 15.839 -124.432 1.00 78.12 303 LEU A C 1
ATOM 2475 O O . LEU A 1 303 ? 67.676 15.693 -125.605 1.00 78.12 303 LEU A O 1
ATOM 2479 N N . LEU A 1 304 ? 67.506 16.988 -123.772 1.00 75.56 304 LEU A N 1
ATOM 2480 C CA . LEU A 1 304 ? 68.223 18.150 -124.302 1.00 75.56 304 LEU A CA 1
ATOM 2481 C C . LEU A 1 304 ? 69.713 17.846 -124.499 1.00 75.56 304 LEU A C 1
ATOM 2483 O O . LEU A 1 304 ? 70.186 17.999 -125.615 1.00 75.56 304 LEU A O 1
ATOM 2487 N N . GLU A 1 305 ? 70.402 17.304 -123.488 1.00 74.31 305 GLU A N 1
ATOM 2488 C CA . GLU A 1 305 ? 71.812 16.879 -123.592 1.00 74.31 305 GLU A CA 1
ATOM 2489 C C . GLU A 1 305 ? 72.012 15.887 -124.759 1.00 74.31 305 GLU A C 1
ATOM 2491 O O . GLU A 1 305 ? 72.926 16.045 -125.556 1.00 74.31 305 GLU A O 1
ATOM 2496 N N . LYS A 1 306 ? 71.109 14.910 -124.945 1.00 72.88 306 LYS A N 1
ATOM 2497 C CA . LYS A 1 306 ? 71.163 13.987 -126.097 1.00 72.88 306 LYS A CA 1
ATOM 2498 C C . LYS A 1 306 ? 70.953 14.665 -127.453 1.00 72.88 306 LYS A C 1
ATOM 2500 O O . LYS A 1 306 ? 71.566 14.250 -128.427 1.00 72.88 306 LYS A O 1
ATOM 2505 N N . LYS A 1 307 ? 70.070 15.664 -127.535 1.00 68.81 307 LYS A N 1
ATOM 2506 C CA . LYS A 1 307 ? 69.870 16.449 -128.765 1.00 68.81 307 LYS A CA 1
ATOM 2507 C C . LYS A 1 307 ? 71.067 17.351 -129.065 1.00 68.81 307 LYS A C 1
ATOM 2509 O O . LYS A 1 307 ? 71.332 17.618 -130.230 1.00 68.81 307 LYS A O 1
ATOM 2514 N N . GLU A 1 308 ? 71.753 17.833 -128.034 1.00 61.47 308 GLU A N 1
ATOM 2515 C CA . GLU A 1 308 ? 73.003 18.584 -128.171 1.00 61.47 308 GLU A CA 1
ATOM 2516 C C . GLU A 1 308 ? 74.153 17.666 -128.623 1.00 61.47 308 GLU A C 1
ATOM 2518 O O . GLU A 1 308 ? 74.889 18.048 -129.528 1.00 61.47 308 GLU A O 1
ATOM 2523 N N . ASP A 1 309 ? 74.243 16.434 -128.103 1.00 58.56 309 ASP A N 1
ATOM 2524 C CA . ASP A 1 309 ? 75.213 15.416 -128.548 1.00 58.56 309 ASP A CA 1
ATOM 2525 C C . ASP A 1 309 ? 74.955 14.914 -129.986 1.00 58.56 309 ASP A C 1
ATOM 2527 O O . ASP A 1 309 ? 75.901 14.588 -130.692 1.00 58.56 309 ASP A O 1
ATOM 2531 N N . GLU A 1 310 ? 73.700 14.862 -130.455 1.00 57.50 310 GLU A N 1
ATOM 2532 C CA . GLU A 1 310 ? 73.363 14.544 -131.860 1.00 57.50 310 GLU A CA 1
ATOM 2533 C C . GLU A 1 310 ? 73.647 15.706 -132.841 1.00 57.50 310 GLU A C 1
ATOM 2535 O O . GLU A 1 310 ? 73.579 15.509 -134.055 1.00 57.50 310 GLU A O 1
ATOM 2540 N N . MET A 1 311 ? 73.951 16.911 -132.339 1.00 52.03 311 MET A N 1
ATOM 2541 C CA . MET A 1 311 ? 74.313 18.094 -133.139 1.00 52.03 311 MET A CA 1
ATOM 2542 C C . MET A 1 311 ? 75.827 18.395 -133.168 1.00 52.03 311 MET A C 1
ATOM 2544 O O . MET A 1 311 ? 76.221 19.428 -133.718 1.00 52.03 311 MET A O 1
ATOM 2548 N N . MET A 1 312 ? 76.669 17.503 -132.632 1.00 44.97 312 MET A N 1
ATOM 2549 C CA . MET A 1 312 ? 78.130 17.484 -132.831 1.00 44.97 312 MET A CA 1
ATOM 2550 C C . MET A 1 312 ? 78.563 16.325 -133.731 1.00 44.97 312 MET A C 1
ATOM 2552 O O . MET A 1 312 ? 79.618 16.485 -134.388 1.00 44.97 312 MET A O 1
#

Secondary structure (DSSP, 8-state):
-------------------------------S-----GGGS----PPPP-----------------------HHHHHHHHHHT-----------------HHHHHHHHHHHHHHHHHHHHHHHHHHHHHHHHHHHHHHHHHHHHHHHHHHHHHHHHHHHSHHHHHHHHHHHHHHHHHHHHHHHHHHHHHHHHHHHHHHHHHHHHHHHHHHHHHHHHHHHHHHHHHHHHHHHHHHHHHHHHHHHHHHHHHHHHHHHHHHHHHHHHHHHHHHHHHHHHHHHHHHHHHHHHHHHHHHHHHHHHHHHHHHHHHTT-

Organism: NCBI:txid267567

Mean predicted aligned error: 21.47 Å

Foldseek 3Di:
DDDDDDDDDDDDDDDDDDDDDDDDPPDDDDDPDDPDPCVVPDDDDDDDDDDDDDDDDDDDDDDDDDDDDDDDPVNVVVVVVVVPDDPDDDDDDDDDDDDDPPVVVVVVVVVVVVVVVVVVVVVVVVVVVVVVVVVVVVVVVVVVVVVVVVVVVVVVVCPPPVNVVVVVVVVVVVVVVVVVVVVVVVVVVVVVVVVVVVVVVVVVVVVVVVVVVVVVVVVVVVVVVVVVVVVVVVVVVVVVVVVVVVVVVVVVVVVVVVVVVVVVVVVVVVVVVVVVVVVVVVVVVVVVVVVVVVVVVVVVVVVVVVVVVVVD